Protein AF-A0A7V8BWL1-F1 (afdb_monomer_lite)

Sequence (233 aa):
MEQLGINLGFFLAQVINFLLVFGLLTYFAWGPLMRFLDRRREEIAKGLEDARVAAEARANAEAEAGRILAEAQKEAQKIIADARASAEERARPVIQAAEKDAEQIRNNARAQAEQAVTSALSEVRGQVIALAMAATHKLIGDSMSKEQQEKVINSFFTTAGDKLKGLSGDLVVTTALTLTDAEKKSLEAQLGGKVSDWRVDPSILGGVVVRAGDKVVDGSVRSSLGSLAGSLN

pLDDT: mean 77.04, std 20.97, range [40.84, 98.31]

Structure (mmCIF, N/CA/C/O backbone):
data_AF-A0A7V8BWL1-F1
#
_entry.id   AF-A0A7V8BWL1-F1
#
loop_
_atom_site.group_PDB
_atom_site.id
_atom_site.type_symbol
_atom_site.label_atom_id
_atom_site.label_alt_id
_atom_site.label_comp_id
_atom_site.label_asym_id
_atom_site.label_entity_id
_atom_site.label_seq_id
_atom_site.pdbx_PDB_ins_code
_atom_site.Cartn_x
_atom_site.Cartn_y
_atom_site.Cartn_z
_atom_site.occupancy
_atom_site.B_iso_or_equiv
_atom_site.auth_seq_id
_atom_site.auth_comp_id
_atom_site.auth_asym_id
_atom_site.auth_atom_id
_atom_site.pdbx_PDB_model_num
ATOM 1 N N . MET A 1 1 ? 42.917 4.257 -105.148 1.00 53.78 1 MET A N 1
ATOM 2 C CA . MET A 1 1 ? 42.946 3.987 -103.694 1.00 53.78 1 MET A CA 1
ATOM 3 C C . MET A 1 1 ? 43.720 5.106 -103.004 1.00 53.78 1 MET A C 1
ATOM 5 O O . MET A 1 1 ? 44.789 4.872 -102.472 1.00 53.78 1 MET A O 1
ATOM 9 N N . GLU A 1 2 ? 43.201 6.335 -103.075 1.00 48.53 2 GLU A N 1
ATOM 10 C CA . GLU A 1 2 ? 43.863 7.538 -102.529 1.00 48.53 2 GLU A CA 1
ATOM 11 C C . GLU A 1 2 ? 42.818 8.595 -102.093 1.00 48.53 2 GLU A C 1
ATOM 13 O O . GLU A 1 2 ? 43.033 9.796 -102.179 1.00 48.53 2 GLU A O 1
ATOM 18 N N . GLN A 1 3 ? 41.636 8.138 -101.649 1.00 55.97 3 GLN A N 1
ATOM 19 C CA . GLN A 1 3 ? 40.524 8.982 -101.160 1.00 55.97 3 GLN A CA 1
ATOM 20 C C . GLN A 1 3 ? 39.829 8.412 -99.909 1.00 55.97 3 GLN A C 1
ATOM 22 O O . GLN A 1 3 ? 38.688 8.733 -99.598 1.00 55.97 3 GLN A O 1
ATOM 27 N N . LEU A 1 4 ? 40.540 7.590 -99.143 1.00 58.06 4 LEU A N 1
ATOM 28 C CA . LEU A 1 4 ? 40.264 7.415 -97.723 1.00 58.06 4 LEU A CA 1
ATOM 29 C C . LEU A 1 4 ? 41.505 7.971 -97.043 1.00 58.06 4 LEU A C 1
ATOM 31 O O . LEU A 1 4 ? 42.551 7.333 -97.098 1.00 58.06 4 LEU A O 1
ATOM 35 N N . GLY A 1 5 ? 41.420 9.179 -96.483 1.00 60.59 5 GLY A N 1
ATOM 36 C CA . GLY A 1 5 ? 42.495 9.843 -95.732 1.00 60.59 5 GLY A CA 1
ATOM 37 C C . GLY A 1 5 ? 42.847 9.118 -94.426 1.00 60.59 5 GLY A C 1
ATOM 38 O O . GLY A 1 5 ? 42.969 9.738 -93.376 1.00 60.59 5 GLY A O 1
ATOM 39 N N . ILE A 1 6 ? 42.955 7.792 -94.474 1.00 65.50 6 ILE A N 1
ATOM 40 C CA . ILE A 1 6 ? 43.316 6.918 -93.373 1.00 65.50 6 ILE A CA 1
ATOM 41 C C . ILE A 1 6 ? 44.825 6.770 -93.429 1.00 65.50 6 ILE A C 1
ATOM 43 O O . ILE A 1 6 ? 45.391 5.960 -94.162 1.00 65.50 6 ILE A O 1
ATOM 47 N N . ASN A 1 7 ? 45.483 7.584 -92.622 1.00 77.69 7 ASN A N 1
ATOM 48 C CA . ASN A 1 7 ? 46.892 7.426 -92.355 1.00 77.69 7 ASN A CA 1
ATOM 49 C C . ASN A 1 7 ? 47.044 6.235 -91.386 1.00 77.69 7 ASN A C 1
ATOM 51 O O . ASN A 1 7 ? 46.830 6.388 -90.183 1.00 77.69 7 ASN A O 1
ATOM 55 N N . LEU A 1 8 ? 47.332 5.028 -91.900 1.00 78.88 8 LEU A N 1
ATOM 56 C CA . LEU A 1 8 ? 47.443 3.809 -91.074 1.00 78.88 8 LEU A CA 1
ATOM 57 C C . LEU A 1 8 ? 48.438 3.974 -89.913 1.00 78.88 8 LEU A C 1
ATOM 59 O O . LEU A 1 8 ? 48.215 3.422 -88.837 1.00 78.88 8 LEU A O 1
ATOM 63 N N . GLY A 1 9 ? 49.496 4.769 -90.103 1.00 83.75 9 GLY A N 1
ATOM 64 C CA . GLY A 1 9 ? 50.442 5.107 -89.039 1.00 83.75 9 GLY A CA 1
ATOM 65 C C . GLY A 1 9 ? 49.802 5.928 -87.917 1.00 83.75 9 GLY A C 1
ATOM 66 O O . GLY A 1 9 ? 49.992 5.618 -86.743 1.00 83.75 9 GLY A O 1
ATOM 67 N N . PHE A 1 10 ? 48.978 6.922 -88.262 1.00 84.44 10 PHE A N 1
ATOM 68 C CA . PHE A 1 10 ? 48.212 7.700 -87.283 1.00 84.44 10 PHE A CA 1
ATOM 69 C C . PHE A 1 10 ? 47.177 6.839 -86.546 1.00 84.44 10 PHE A C 1
ATOM 71 O O . PHE A 1 10 ? 47.046 6.941 -85.329 1.00 84.44 10 PHE A O 1
ATOM 78 N N . PHE A 1 11 ? 46.482 5.947 -87.258 1.00 87.75 11 PHE A N 1
ATOM 79 C CA . PHE A 1 11 ? 45.536 5.015 -86.642 1.00 87.75 11 PHE A CA 1
ATOM 80 C C . PHE A 1 11 ? 46.228 4.076 -85.643 1.00 87.75 11 PHE A C 1
ATOM 82 O O . PHE A 1 11 ? 45.753 3.918 -84.521 1.00 87.75 11 PHE A O 1
ATOM 89 N N . LEU A 1 12 ? 47.382 3.503 -86.003 1.00 89.19 12 LEU A N 1
ATOM 90 C CA . LEU A 1 12 ? 48.141 2.631 -85.105 1.00 89.19 12 LEU A CA 1
ATOM 91 C C . LEU A 1 12 ? 48.667 3.393 -83.877 1.00 89.19 12 LEU A C 1
ATOM 93 O O . LEU A 1 12 ? 48.564 2.892 -82.758 1.00 89.19 12 LEU A O 1
ATOM 97 N N . ALA A 1 13 ? 49.156 4.624 -84.061 1.00 89.44 13 ALA A N 1
ATOM 98 C CA . ALA A 1 13 ? 49.547 5.497 -82.955 1.00 89.44 13 ALA A CA 1
ATOM 99 C C . ALA A 1 13 ? 48.361 5.818 -82.026 1.00 89.44 13 ALA A C 1
ATOM 101 O O . ALA A 1 13 ? 48.519 5.802 -80.806 1.00 89.44 13 ALA A O 1
ATOM 102 N N . GLN A 1 14 ? 47.163 6.034 -82.579 1.00 89.75 14 GLN A N 1
ATOM 103 C CA . GLN A 1 14 ? 45.944 6.267 -81.803 1.00 89.75 14 GLN A CA 1
ATOM 104 C C . GLN A 1 14 ? 45.510 5.024 -81.016 1.00 89.75 14 GLN A C 1
ATOM 106 O O . GLN A 1 14 ? 45.101 5.151 -79.864 1.00 89.75 14 GLN A O 1
ATOM 111 N N . VAL A 1 15 ? 45.632 3.825 -81.596 1.00 94.06 15 VAL A N 1
ATOM 112 C CA . VAL A 1 15 ? 45.354 2.560 -80.895 1.00 94.06 15 VAL A CA 1
ATOM 113 C C . VAL A 1 15 ? 46.345 2.342 -79.753 1.00 94.06 15 VAL A C 1
ATOM 115 O O . VAL A 1 15 ? 45.928 2.012 -78.645 1.00 94.06 15 VAL A O 1
ATOM 118 N N . ILE A 1 16 ? 47.641 2.571 -79.985 1.00 94.31 16 ILE A N 1
ATOM 119 C CA . ILE A 1 16 ? 48.667 2.464 -78.937 1.00 94.31 16 ILE A CA 1
ATOM 120 C C . ILE A 1 16 ? 48.400 3.480 -77.820 1.00 94.31 16 ILE A C 1
ATOM 122 O O . ILE A 1 16 ? 48.449 3.113 -76.649 1.00 94.31 16 ILE A O 1
ATOM 126 N N . ASN A 1 17 ? 48.061 4.727 -78.162 1.00 93.06 17 ASN A N 1
ATOM 127 C CA . ASN A 1 17 ? 47.701 5.759 -77.189 1.00 93.06 17 ASN A CA 1
ATOM 128 C C . ASN A 1 17 ? 46.450 5.365 -76.384 1.00 93.06 17 ASN A C 1
ATOM 130 O O . ASN A 1 17 ? 46.462 5.413 -75.156 1.00 93.06 17 ASN A O 1
ATOM 134 N N . PHE A 1 18 ? 45.399 4.884 -77.054 1.00 94.75 18 PHE A N 1
ATOM 135 C CA . PHE A 1 18 ? 44.197 4.384 -76.388 1.00 94.75 18 PHE A CA 1
ATOM 136 C C . PHE A 1 18 ? 44.521 3.244 -75.420 1.00 94.75 18 PHE A C 1
ATOM 138 O O . PHE A 1 18 ? 44.059 3.275 -74.286 1.00 94.75 18 PHE A O 1
ATOM 145 N N . LEU A 1 19 ? 45.342 2.271 -75.826 1.00 95.56 19 LEU A N 1
ATOM 146 C CA . LEU A 1 19 ? 45.750 1.163 -74.960 1.00 95.56 19 LEU A CA 1
ATOM 147 C C . LEU A 1 19 ? 46.607 1.629 -73.779 1.00 95.56 19 LEU A C 1
ATOM 149 O O . LEU A 1 19 ? 46.432 1.119 -72.676 1.00 95.56 19 LEU A O 1
ATOM 153 N N . LEU A 1 20 ? 47.486 2.615 -73.979 1.00 94.19 20 LEU A N 1
ATOM 154 C CA . LEU A 1 20 ? 48.268 3.231 -72.905 1.00 94.19 20 LEU A CA 1
ATOM 155 C C . LEU A 1 20 ? 47.361 3.909 -71.873 1.00 94.19 20 LEU A C 1
ATOM 157 O O . LEU A 1 20 ? 47.476 3.639 -70.678 1.00 94.19 20 LEU A O 1
ATOM 161 N N . VAL A 1 21 ? 46.424 4.746 -72.328 1.00 92.88 21 VAL A N 1
ATOM 162 C CA . VAL A 1 21 ? 45.463 5.436 -71.454 1.00 92.88 21 VAL A CA 1
ATOM 163 C C . VAL A 1 21 ? 44.516 4.441 -70.785 1.00 92.88 21 VAL A C 1
ATOM 165 O O . VAL A 1 21 ? 44.257 4.552 -69.590 1.00 92.88 21 VAL A O 1
ATOM 168 N N . PHE A 1 22 ? 44.033 3.436 -71.515 1.00 93.81 22 PHE A N 1
ATOM 169 C CA . PHE A 1 22 ? 43.181 2.377 -70.981 1.00 93.81 22 PHE A CA 1
ATOM 170 C C . PHE A 1 22 ? 43.909 1.546 -69.918 1.00 93.81 22 PHE A C 1
ATOM 172 O O . PHE A 1 22 ? 43.361 1.306 -68.844 1.00 93.81 22 PHE A O 1
ATOM 179 N N . GLY A 1 23 ? 45.161 1.157 -70.164 1.00 93.06 23 GLY A N 1
ATOM 180 C CA . GLY A 1 23 ? 46.006 0.475 -69.184 1.00 93.06 23 GLY A CA 1
ATOM 181 C C . GLY A 1 23 ? 46.234 1.320 -67.929 1.00 93.06 23 GLY A C 1
ATOM 182 O O . GLY A 1 23 ? 46.092 0.825 -66.814 1.00 93.06 23 GLY A O 1
ATOM 183 N N . LEU A 1 24 ? 46.499 2.620 -68.096 1.00 92.25 24 LEU A N 1
ATOM 184 C CA . LEU A 1 24 ? 46.682 3.541 -66.974 1.00 92.25 24 LEU A CA 1
ATOM 185 C C . LEU A 1 24 ? 45.388 3.736 -66.165 1.00 92.25 24 LEU A C 1
ATOM 187 O O . LEU A 1 24 ? 45.424 3.719 -64.935 1.00 92.25 24 LEU A O 1
ATOM 191 N N . LEU A 1 25 ? 44.240 3.877 -66.835 1.00 90.69 25 LEU A N 1
ATOM 192 C CA . LEU A 1 25 ? 42.932 4.025 -66.190 1.00 90.69 25 LEU A CA 1
ATOM 193 C C . LEU A 1 25 ? 42.498 2.752 -65.472 1.00 90.69 25 LEU A C 1
ATOM 195 O O . LEU A 1 25 ? 42.034 2.826 -64.339 1.00 90.69 25 LEU A O 1
ATOM 199 N N . THR A 1 26 ? 42.648 1.587 -66.097 1.00 88.94 26 THR A N 1
ATOM 200 C CA . THR A 1 26 ? 42.307 0.312 -65.453 1.00 88.94 26 THR A CA 1
ATOM 201 C C . THR A 1 26 ? 43.199 0.060 -64.240 1.00 88.94 26 THR A C 1
ATOM 203 O O . THR A 1 26 ? 42.686 -0.284 -63.179 1.00 88.94 26 THR A O 1
ATOM 206 N N . TYR A 1 27 ? 44.504 0.330 -64.334 1.00 90.12 27 TYR A N 1
ATOM 207 C CA . TYR A 1 27 ? 45.417 0.196 -63.199 1.00 90.12 27 TYR A CA 1
ATOM 208 C C . TYR A 1 27 ? 45.107 1.188 -62.062 1.00 90.12 27 TYR A C 1
ATOM 210 O O . TYR A 1 27 ? 45.088 0.798 -60.894 1.00 90.12 27 TYR A O 1
ATOM 218 N N . PHE A 1 28 ? 44.826 2.460 -62.376 1.00 91.81 28 PHE A N 1
ATOM 219 C CA . PHE A 1 28 ? 44.655 3.503 -61.357 1.00 91.81 28 PHE A CA 1
ATOM 220 C C . PHE A 1 28 ? 43.223 3.630 -60.809 1.00 91.81 28 PHE A C 1
ATOM 222 O O . PHE A 1 28 ? 43.051 3.884 -59.619 1.00 91.81 28 PHE A O 1
ATOM 229 N N . ALA A 1 29 ? 42.185 3.452 -61.633 1.00 90.88 29 ALA A N 1
ATOM 230 C CA . ALA A 1 29 ? 40.789 3.703 -61.255 1.00 90.88 29 ALA A CA 1
ATOM 231 C C . ALA A 1 29 ? 40.046 2.459 -60.737 1.00 90.88 29 ALA A C 1
ATOM 233 O O . ALA A 1 29 ? 39.146 2.596 -59.907 1.00 90.88 29 ALA A O 1
ATOM 234 N N . TRP A 1 30 ? 40.421 1.248 -61.170 1.00 90.50 30 TRP A N 1
ATOM 235 C CA . TRP A 1 30 ? 39.709 0.021 -60.783 1.00 90.50 30 TRP A CA 1
ATOM 236 C C . TRP A 1 30 ? 39.811 -0.265 -59.280 1.00 90.50 30 TRP A C 1
ATOM 238 O O . TRP A 1 30 ? 38.816 -0.593 -58.633 1.00 90.50 30 TRP A O 1
ATOM 248 N N . GLY A 1 31 ? 41.000 -0.075 -58.700 1.00 89.75 31 GLY A N 1
ATOM 249 C CA . GLY A 1 31 ? 41.239 -0.265 -57.267 1.00 89.75 31 GLY A CA 1
ATOM 250 C C . GLY A 1 31 ? 40.373 0.647 -56.383 1.00 89.75 31 GLY A C 1
ATOM 251 O O . GLY A 1 31 ? 39.630 0.132 -55.545 1.00 89.75 31 GLY A O 1
ATOM 252 N N . PRO A 1 32 ? 40.426 1.985 -56.549 1.00 92.19 32 PRO A N 1
ATOM 253 C CA . PRO A 1 32 ? 39.577 2.917 -55.807 1.00 92.19 32 PRO A CA 1
ATOM 254 C C . PRO A 1 32 ? 38.076 2.674 -56.003 1.00 92.19 32 PRO A C 1
ATOM 256 O O . PRO A 1 32 ? 37.327 2.737 -55.028 1.00 92.19 32 PRO A O 1
ATOM 259 N N . LEU A 1 33 ? 37.641 2.357 -57.229 1.00 91.62 33 LEU A N 1
ATOM 260 C CA . LEU A 1 33 ? 36.229 2.121 -57.532 1.00 91.62 33 LEU A CA 1
ATOM 261 C C . LEU A 1 33 ? 35.688 0.883 -56.808 1.00 91.62 33 LEU A C 1
ATOM 263 O O . LEU A 1 33 ? 34.630 0.953 -56.182 1.00 91.62 33 LEU A O 1
ATOM 267 N N . MET A 1 34 ? 36.429 -0.229 -56.840 1.00 92.62 34 MET A N 1
ATOM 268 C CA . MET A 1 34 ? 36.007 -1.453 -56.160 1.00 92.62 34 MET A CA 1
ATOM 269 C C . MET A 1 34 ? 36.002 -1.271 -54.637 1.00 92.62 34 MET A C 1
ATOM 271 O O . MET A 1 34 ? 35.018 -1.599 -53.982 1.00 92.62 34 MET A O 1
ATOM 275 N N . ARG A 1 35 ? 37.033 -0.617 -54.080 1.00 94.00 35 ARG A N 1
ATOM 276 C CA . ARG A 1 35 ? 37.097 -0.291 -52.644 1.00 94.00 35 ARG A CA 1
ATOM 277 C C . ARG A 1 35 ? 35.919 0.564 -52.177 1.00 94.00 35 ARG A C 1
ATOM 279 O O . ARG A 1 35 ? 35.451 0.381 -51.058 1.00 94.00 35 ARG A O 1
ATOM 286 N N . PHE A 1 36 ? 35.444 1.503 -52.995 1.00 94.81 36 PHE A N 1
ATOM 287 C CA . PHE A 1 36 ? 34.272 2.314 -52.657 1.00 94.81 36 PHE A CA 1
ATOM 288 C C . PHE A 1 36 ? 32.987 1.475 -52.614 1.00 94.81 36 PHE A C 1
ATOM 290 O O . PHE A 1 36 ? 32.186 1.625 -51.691 1.00 94.81 36 PHE A O 1
ATOM 297 N N . LEU A 1 37 ? 32.799 0.567 -53.577 1.00 94.31 37 LEU A N 1
ATOM 298 C CA . LEU A 1 37 ? 31.652 -0.344 -53.594 1.00 94.31 37 LEU A CA 1
ATOM 299 C C . LEU A 1 37 ? 31.679 -1.323 -52.416 1.00 94.31 37 LEU A C 1
ATOM 301 O O . LEU A 1 37 ? 30.640 -1.524 -51.786 1.00 94.31 37 LEU A O 1
ATOM 305 N N . ASP A 1 38 ? 32.847 -1.877 -52.091 1.00 96.38 38 ASP A N 1
ATOM 306 C CA . ASP A 1 38 ? 33.016 -2.790 -50.959 1.00 96.38 38 ASP A CA 1
ATOM 307 C C . ASP A 1 38 ? 32.743 -2.081 -49.628 1.00 96.38 38 ASP A C 1
ATOM 309 O O . ASP A 1 38 ? 31.967 -2.591 -48.824 1.00 96.38 38 ASP A O 1
ATOM 313 N N . ARG A 1 39 ? 33.255 -0.854 -49.437 1.00 96.62 39 ARG A N 1
ATOM 314 C CA . ARG A 1 39 ? 32.935 -0.033 -48.254 1.00 96.62 39 ARG A CA 1
ATOM 315 C C . ARG A 1 39 ? 31.439 0.209 -48.106 1.00 96.62 39 ARG A C 1
ATOM 317 O O . ARG A 1 39 ? 30.904 0.017 -47.024 1.00 96.62 39 ARG A O 1
ATOM 324 N N . ARG A 1 40 ? 30.742 0.580 -49.187 1.00 96.56 40 ARG A N 1
ATOM 325 C CA . ARG A 1 40 ? 29.283 0.775 -49.128 1.00 96.56 40 ARG A CA 1
ATOM 326 C C . ARG A 1 40 ? 28.547 -0.516 -48.782 1.00 96.56 40 ARG A C 1
ATOM 328 O O . ARG A 1 40 ? 27.579 -0.472 -48.030 1.00 96.56 40 ARG A O 1
ATOM 335 N N . ARG A 1 41 ? 28.975 -1.657 -49.333 1.00 95.94 41 ARG A N 1
ATOM 336 C CA . ARG A 1 41 ? 28.393 -2.964 -48.991 1.00 95.94 41 ARG A CA 1
ATOM 337 C C . ARG A 1 41 ? 28.603 -3.292 -47.518 1.00 95.94 41 ARG A C 1
ATOM 339 O O . ARG A 1 41 ? 27.653 -3.710 -46.867 1.00 95.94 41 ARG A O 1
ATOM 346 N N . GLU A 1 42 ? 29.808 -3.073 -47.003 1.00 97.25 42 GLU A N 1
ATOM 347 C CA . GLU A 1 42 ? 30.155 -3.315 -45.603 1.00 97.25 42 GLU A CA 1
ATOM 348 C C . GLU A 1 42 ? 29.385 -2.390 -44.653 1.00 97.25 42 GLU A C 1
ATOM 350 O O . GLU A 1 42 ? 28.813 -2.865 -43.679 1.00 97.25 42 GLU A O 1
ATOM 355 N N . GLU A 1 43 ? 29.276 -1.096 -44.965 1.00 96.88 43 GLU A N 1
ATOM 356 C CA . GLU A 1 43 ? 28.483 -0.136 -44.186 1.00 96.88 43 GLU A CA 1
ATOM 357 C C . GLU A 1 43 ? 27.002 -0.528 -44.121 1.00 96.88 43 GLU A C 1
ATOM 359 O O . GLU A 1 43 ? 26.398 -0.474 -43.052 1.00 96.88 43 GLU A O 1
ATOM 364 N N . ILE A 1 44 ? 26.416 -0.960 -45.243 1.00 97.00 44 ILE A N 1
ATOM 365 C CA . ILE A 1 44 ? 25.019 -1.415 -45.284 1.00 97.00 44 ILE A CA 1
ATOM 366 C C . ILE A 1 44 ? 24.849 -2.713 -44.493 1.00 97.00 44 ILE A C 1
ATOM 368 O O . ILE A 1 44 ? 23.909 -2.828 -43.710 1.00 97.00 44 ILE A O 1
ATOM 372 N N . ALA A 1 45 ? 25.746 -3.685 -44.684 1.00 97.31 45 ALA A N 1
ATOM 373 C CA . ALA A 1 45 ? 25.695 -4.958 -43.971 1.00 97.31 45 ALA A CA 1
ATOM 374 C C . ALA A 1 45 ? 25.826 -4.748 -42.458 1.00 97.31 45 ALA A C 1
ATOM 376 O O . ALA A 1 45 ? 25.037 -5.294 -41.689 1.00 97.31 45 ALA A O 1
ATOM 377 N N . LYS A 1 46 ? 26.766 -3.895 -42.042 1.00 97.62 46 LYS A N 1
ATOM 378 C CA . LYS A 1 46 ? 26.958 -3.524 -40.643 1.00 97.62 46 LYS A CA 1
ATOM 379 C C . LYS A 1 46 ? 25.750 -2.774 -40.090 1.00 97.62 46 LYS A C 1
ATOM 381 O O . LYS A 1 46 ? 25.270 -3.129 -39.027 1.00 97.62 46 LYS A O 1
ATOM 386 N N . GLY A 1 47 ? 25.210 -1.800 -40.823 1.00 97.56 47 GLY A N 1
ATOM 387 C CA . GLY A 1 47 ? 24.018 -1.064 -40.396 1.00 97.56 47 GLY A CA 1
ATOM 388 C C . GLY A 1 47 ? 22.788 -1.961 -40.228 1.00 97.56 47 GLY A C 1
ATOM 389 O O . GLY A 1 47 ? 22.012 -1.768 -39.294 1.00 97.56 47 GLY A O 1
ATOM 390 N N . LEU A 1 48 ? 22.621 -2.965 -41.096 1.00 97.50 48 LEU A N 1
ATOM 391 C CA . LEU A 1 48 ? 21.539 -3.941 -40.980 1.00 97.50 48 LEU A CA 1
ATOM 392 C C . LEU A 1 48 ? 21.734 -4.869 -39.773 1.00 97.50 48 LEU A C 1
ATOM 394 O O . LEU A 1 48 ? 20.769 -5.136 -39.057 1.00 97.50 48 LEU A O 1
ATOM 398 N N . GLU A 1 49 ? 22.961 -5.333 -39.530 1.00 97.62 49 GLU A N 1
ATOM 399 C CA . GLU A 1 49 ? 23.266 -6.176 -38.371 1.00 97.62 49 GLU A CA 1
ATOM 400 C C . GLU A 1 49 ? 23.133 -5.400 -37.056 1.00 97.62 49 GLU A C 1
ATOM 402 O O . GLU A 1 49 ? 22.480 -5.879 -36.133 1.00 97.62 49 GLU A O 1
ATOM 407 N N . ASP A 1 50 ? 23.642 -4.169 -36.988 1.00 98.12 50 ASP A N 1
ATOM 408 C CA . ASP A 1 50 ? 23.494 -3.291 -35.824 1.00 98.12 50 ASP A CA 1
ATOM 409 C C . ASP A 1 50 ? 22.006 -3.023 -35.531 1.00 98.12 50 ASP A C 1
ATOM 411 O O . ASP A 1 50 ? 21.573 -3.086 -34.379 1.00 98.12 50 ASP A O 1
ATOM 415 N N . ALA A 1 51 ? 21.189 -2.793 -36.568 1.00 97.56 51 ALA A N 1
ATOM 416 C CA . ALA A 1 51 ? 19.742 -2.636 -36.418 1.00 97.56 51 ALA A CA 1
ATOM 417 C C . ALA A 1 51 ? 19.061 -3.920 -35.915 1.00 97.56 51 ALA A C 1
ATOM 419 O O . ALA A 1 51 ? 18.168 -3.847 -35.067 1.00 97.56 51 ALA A O 1
ATOM 420 N N . ARG A 1 52 ? 19.488 -5.094 -36.400 1.00 97.81 52 ARG A N 1
ATOM 421 C CA . ARG A 1 52 ? 18.981 -6.397 -35.945 1.00 97.81 52 ARG A CA 1
ATOM 422 C C . ARG A 1 52 ? 19.310 -6.629 -34.472 1.00 97.81 52 ARG A C 1
ATOM 424 O O . ARG A 1 52 ? 18.412 -6.953 -33.698 1.00 97.81 52 ARG A O 1
ATOM 431 N N . VAL A 1 53 ? 20.564 -6.411 -34.078 1.00 98.25 53 VAL A N 1
ATOM 432 C CA . VAL A 1 53 ? 21.027 -6.551 -32.690 1.00 98.25 53 VAL A CA 1
ATOM 433 C C . VAL A 1 53 ? 20.308 -5.561 -31.776 1.00 98.25 53 VAL A C 1
ATOM 435 O O . VAL A 1 53 ? 19.858 -5.943 -30.699 1.00 98.25 53 VAL A O 1
ATOM 438 N N . ALA A 1 54 ? 20.129 -4.309 -32.204 1.00 98.00 54 ALA A N 1
ATOM 439 C CA . ALA A 1 54 ? 19.386 -3.314 -31.436 1.00 98.00 54 ALA A CA 1
ATOM 440 C C . ALA A 1 54 ? 17.908 -3.704 -31.252 1.00 98.00 54 ALA A C 1
ATOM 442 O O . ALA A 1 54 ? 17.360 -3.543 -30.160 1.00 98.00 54 ALA A O 1
ATOM 443 N N . ALA A 1 55 ? 17.264 -4.244 -32.291 1.00 97.81 55 ALA A N 1
ATOM 444 C CA . ALA A 1 55 ? 15.888 -4.726 -32.207 1.00 97.81 55 ALA A CA 1
ATOM 445 C C . ALA A 1 55 ? 15.757 -5.930 -31.260 1.00 97.81 55 ALA A C 1
ATOM 447 O O . ALA A 1 55 ? 14.842 -5.965 -30.438 1.00 97.81 55 ALA A O 1
ATOM 448 N N . GLU A 1 56 ? 16.688 -6.881 -31.332 1.00 98.12 56 GLU A N 1
ATOM 449 C CA . GLU A 1 56 ? 16.735 -8.051 -30.450 1.00 98.12 56 GLU A CA 1
ATOM 450 C C . GLU A 1 56 ? 16.992 -7.648 -28.989 1.00 98.12 56 GLU A C 1
ATOM 452 O O . GLU A 1 56 ? 16.270 -8.070 -28.086 1.00 98.12 56 GLU A O 1
ATOM 457 N N . ALA A 1 57 ? 17.955 -6.753 -28.750 1.00 98.00 57 ALA A N 1
ATOM 458 C CA . ALA A 1 57 ? 18.238 -6.211 -27.424 1.00 98.00 57 ALA A CA 1
ATOM 459 C C . ALA A 1 57 ? 17.025 -5.475 -26.836 1.00 98.00 57 ALA A C 1
ATOM 461 O O . ALA A 1 57 ? 16.708 -5.657 -25.660 1.00 98.00 57 ALA A O 1
ATOM 462 N N . ARG A 1 58 ? 16.310 -4.689 -27.653 1.00 98.06 58 ARG A N 1
ATOM 463 C CA . ARG A 1 58 ? 15.073 -4.018 -27.238 1.00 98.06 58 ARG A CA 1
ATOM 464 C C . ARG A 1 58 ? 13.985 -5.025 -26.869 1.00 98.06 58 ARG A C 1
ATOM 466 O O . ARG A 1 58 ? 13.385 -4.881 -25.811 1.00 98.06 58 ARG A O 1
ATOM 473 N N . ALA A 1 59 ? 13.743 -6.032 -27.706 1.00 98.06 59 ALA A N 1
ATOM 474 C CA . ALA A 1 59 ? 12.729 -7.051 -27.437 1.00 98.06 59 ALA A CA 1
ATOM 475 C C . ALA A 1 59 ? 13.026 -7.811 -26.132 1.00 98.06 59 ALA A C 1
ATOM 477 O O . ALA A 1 59 ? 12.130 -8.013 -25.312 1.00 98.06 59 ALA A O 1
ATOM 478 N N . ASN A 1 60 ? 14.294 -8.159 -25.900 1.00 97.94 60 ASN A N 1
ATOM 479 C CA . ASN A 1 60 ? 14.730 -8.799 -24.660 1.00 97.94 60 ASN A CA 1
ATOM 480 C C . ASN A 1 60 ? 14.555 -7.876 -23.444 1.00 97.94 60 ASN A C 1
ATOM 482 O O . ASN A 1 60 ? 14.065 -8.320 -22.408 1.00 97.94 60 ASN A O 1
ATOM 486 N N . ALA A 1 61 ? 14.900 -6.591 -23.568 1.00 98.06 61 ALA A N 1
ATOM 487 C CA . ALA A 1 61 ? 14.715 -5.613 -22.497 1.00 98.06 61 ALA A CA 1
ATOM 488 C C . ALA A 1 61 ? 13.231 -5.389 -22.159 1.00 98.06 61 ALA A C 1
ATOM 490 O O . ALA A 1 61 ? 12.880 -5.288 -20.986 1.00 98.06 61 ALA A O 1
ATOM 491 N N . GLU A 1 62 ? 12.350 -5.345 -23.162 1.00 97.81 62 GLU A N 1
ATOM 492 C CA . GLU A 1 62 ? 10.900 -5.231 -22.963 1.00 97.81 62 GLU A CA 1
ATOM 493 C C . GLU A 1 62 ? 10.318 -6.483 -22.296 1.00 97.81 62 GLU A C 1
ATOM 495 O O . GLU A 1 62 ? 9.511 -6.368 -21.370 1.00 97.81 62 GLU A O 1
ATOM 500 N N . ALA A 1 63 ? 10.760 -7.673 -22.711 1.00 98.00 63 ALA A N 1
ATOM 501 C CA . ALA A 1 63 ? 10.363 -8.925 -22.076 1.00 98.00 63 ALA A CA 1
ATOM 502 C C . ALA A 1 63 ? 10.803 -8.969 -20.605 1.00 98.00 63 ALA A C 1
ATOM 504 O O . ALA A 1 63 ? 9.993 -9.286 -19.733 1.00 98.00 63 ALA A O 1
ATOM 505 N N . GLU A 1 64 ? 12.051 -8.599 -20.313 1.00 98.12 64 GLU A N 1
ATOM 506 C CA . GLU A 1 64 ? 12.575 -8.577 -18.947 1.00 98.12 64 GLU A CA 1
ATOM 507 C C . GLU A 1 64 ? 11.869 -7.527 -18.082 1.00 98.12 64 GLU A C 1
ATOM 509 O O . GLU A 1 64 ? 11.452 -7.825 -16.964 1.00 98.12 64 GLU A O 1
ATOM 514 N N . ALA A 1 65 ? 11.623 -6.328 -18.617 1.00 97.88 65 ALA A N 1
ATOM 515 C CA . ALA A 1 65 ? 10.832 -5.307 -17.936 1.00 97.88 65 ALA A CA 1
ATOM 516 C C . ALA A 1 65 ? 9.417 -5.812 -17.602 1.00 97.88 65 ALA A C 1
ATOM 518 O O . ALA A 1 65 ? 8.927 -5.590 -16.493 1.00 97.88 65 ALA A O 1
ATOM 519 N N . GLY A 1 66 ? 8.780 -6.542 -18.523 1.00 97.88 66 GLY A N 1
ATOM 520 C CA . GLY A 1 66 ? 7.490 -7.190 -18.285 1.00 97.88 66 GLY A CA 1
ATOM 521 C C . GLY A 1 66 ? 7.542 -8.224 -17.157 1.00 97.88 66 GLY A C 1
ATOM 522 O O . GLY A 1 66 ? 6.653 -8.245 -16.303 1.00 97.88 66 GLY A O 1
ATOM 523 N N . ARG A 1 67 ? 8.598 -9.047 -17.103 1.00 98.19 67 ARG A N 1
ATOM 524 C CA . ARG A 1 67 ? 8.803 -10.025 -16.019 1.00 98.19 67 ARG A CA 1
ATOM 525 C C . ARG A 1 67 ? 9.017 -9.349 -14.671 1.00 98.19 67 ARG A C 1
ATOM 527 O O . ARG A 1 67 ? 8.381 -9.747 -13.699 1.00 98.19 67 ARG A O 1
ATOM 534 N N . ILE A 1 68 ? 9.852 -8.312 -14.622 1.00 98.19 68 ILE A N 1
ATOM 535 C CA . ILE A 1 68 ? 10.103 -7.530 -13.405 1.00 98.19 68 ILE A CA 1
ATOM 536 C C . ILE A 1 68 ? 8.802 -6.896 -12.907 1.00 98.19 68 ILE A C 1
ATOM 538 O O . ILE A 1 68 ? 8.504 -6.973 -11.718 1.00 98.19 68 ILE A O 1
ATOM 542 N N . LEU A 1 69 ? 7.998 -6.314 -13.803 1.00 98.31 69 LEU A N 1
ATOM 543 C CA . LEU A 1 69 ? 6.714 -5.717 -13.437 1.00 98.31 69 LEU A CA 1
ATOM 544 C C . LEU A 1 69 ? 5.747 -6.764 -12.866 1.00 98.31 69 LEU A C 1
ATOM 546 O O . LEU A 1 69 ? 5.104 -6.513 -11.848 1.00 98.31 69 LEU A O 1
ATOM 550 N N . ALA A 1 70 ? 5.652 -7.935 -13.499 1.00 98.19 70 ALA A N 1
ATOM 551 C CA . ALA A 1 70 ? 4.790 -9.018 -13.038 1.00 98.19 70 ALA A CA 1
ATOM 552 C C . ALA A 1 70 ? 5.223 -9.554 -11.663 1.00 98.19 70 ALA A C 1
ATOM 554 O O . ALA A 1 70 ? 4.381 -9.737 -10.782 1.00 98.19 70 ALA A O 1
ATOM 555 N N . GLU A 1 71 ? 6.527 -9.751 -11.445 1.00 98.12 71 GLU A N 1
ATOM 556 C CA . GLU A 1 71 ? 7.045 -10.199 -10.148 1.00 98.12 71 GLU A CA 1
ATOM 557 C C . GLU A 1 71 ? 6.847 -9.124 -9.071 1.00 98.12 71 GLU A C 1
ATOM 559 O O . GLU A 1 71 ? 6.404 -9.435 -7.969 1.00 98.12 71 GLU A O 1
ATOM 564 N N . ALA A 1 72 ? 7.064 -7.846 -9.398 1.00 98.12 72 ALA A N 1
ATOM 565 C CA . ALA A 1 72 ? 6.807 -6.737 -8.482 1.00 98.12 72 ALA A CA 1
ATOM 566 C C . ALA A 1 72 ? 5.325 -6.649 -8.080 1.00 98.12 72 ALA A C 1
ATOM 568 O O . ALA A 1 72 ? 5.016 -6.430 -6.910 1.00 98.12 72 ALA A O 1
ATOM 569 N N . GLN A 1 73 ? 4.396 -6.855 -9.021 1.00 97.75 73 GLN A N 1
ATOM 570 C CA . GLN A 1 73 ? 2.961 -6.906 -8.721 1.00 97.75 73 GLN A CA 1
ATOM 571 C C . GLN A 1 73 ? 2.611 -8.087 -7.814 1.00 97.75 73 GLN A C 1
ATOM 573 O O . GLN A 1 73 ? 1.838 -7.928 -6.868 1.00 97.75 73 GLN A O 1
ATOM 578 N N . LYS A 1 74 ? 3.186 -9.262 -8.078 1.00 98.31 74 LYS A N 1
ATOM 579 C CA . LYS A 1 74 ? 2.983 -10.460 -7.262 1.00 98.31 74 LYS A CA 1
ATOM 580 C C . LYS A 1 74 ? 3.519 -10.274 -5.842 1.00 98.31 74 LYS A C 1
ATOM 582 O O . LYS A 1 74 ? 2.811 -10.582 -4.885 1.00 98.31 74 LYS A O 1
ATOM 587 N N . GLU A 1 75 ? 4.721 -9.723 -5.691 1.00 98.12 75 GLU A N 1
ATOM 588 C CA . GLU A 1 75 ? 5.302 -9.447 -4.376 1.00 98.12 75 GLU A CA 1
ATOM 589 C C . GLU A 1 75 ? 4.498 -8.372 -3.634 1.00 98.12 75 GLU A C 1
ATOM 591 O O . GLU A 1 75 ? 4.206 -8.528 -2.454 1.00 98.12 75 GLU A O 1
ATOM 596 N N . ALA A 1 76 ? 4.025 -7.329 -4.324 1.00 98.12 76 ALA A N 1
ATOM 597 C CA . ALA A 1 76 ? 3.140 -6.333 -3.724 1.00 98.12 76 ALA A CA 1
ATOM 598 C C . ALA A 1 76 ? 1.826 -6.951 -3.212 1.00 98.12 76 ALA A C 1
ATOM 600 O O . ALA A 1 76 ? 1.392 -6.652 -2.098 1.00 98.12 76 ALA A O 1
ATOM 601 N N . GLN A 1 77 ? 1.199 -7.842 -3.988 1.00 98.00 77 GLN A N 1
ATOM 602 C CA . GLN A 1 77 ? -0.001 -8.564 -3.551 1.00 98.00 77 GLN A CA 1
ATOM 603 C C . GLN A 1 77 ? 0.279 -9.448 -2.334 1.00 98.00 77 GLN A C 1
ATOM 605 O O . GLN A 1 77 ? -0.529 -9.476 -1.404 1.00 98.00 77 GLN A O 1
ATOM 610 N N . LYS A 1 78 ? 1.430 -10.124 -2.315 1.00 98.31 78 LYS A N 1
ATOM 611 C CA . LYS A 1 78 ? 1.872 -10.936 -1.182 1.00 98.31 78 LYS A CA 1
ATOM 612 C C . LYS A 1 78 ? 2.088 -10.087 0.072 1.00 98.31 78 LYS A C 1
ATOM 614 O O . LYS A 1 78 ? 1.532 -10.416 1.110 1.00 98.31 78 LYS A O 1
ATOM 619 N N . ILE A 1 79 ? 2.775 -8.949 -0.038 1.00 98.31 79 ILE A N 1
ATOM 620 C CA . ILE A 1 79 ? 2.966 -8.003 1.074 1.00 98.31 79 ILE A CA 1
ATOM 621 C C . ILE A 1 79 ? 1.615 -7.542 1.636 1.00 98.31 79 ILE A C 1
ATOM 623 O O . ILE A 1 79 ? 1.436 -7.495 2.850 1.00 98.31 79 ILE A O 1
ATOM 627 N N . ILE A 1 80 ? 0.643 -7.223 0.774 1.00 98.19 80 ILE A N 1
ATOM 628 C CA . ILE A 1 80 ? -0.699 -6.817 1.217 1.00 98.19 80 ILE A CA 1
ATOM 629 C C . ILE A 1 80 ? -1.419 -7.972 1.927 1.00 98.19 80 ILE A C 1
ATOM 631 O O . ILE A 1 80 ? -2.072 -7.743 2.947 1.00 98.19 80 ILE A O 1
ATOM 635 N N . ALA A 1 81 ? -1.318 -9.195 1.405 1.00 98.06 81 ALA A N 1
ATOM 636 C CA . ALA A 1 81 ? -1.917 -10.375 2.022 1.00 98.06 81 ALA A CA 1
ATOM 637 C C . ALA A 1 81 ? -1.300 -10.664 3.401 1.00 98.06 81 ALA A C 1
ATOM 639 O O . ALA A 1 81 ? -2.037 -10.798 4.378 1.00 98.06 81 ALA A O 1
ATOM 640 N N . ASP A 1 82 ? 0.029 -10.655 3.499 1.00 98.00 82 ASP A N 1
ATOM 641 C CA . ASP A 1 82 ? 0.772 -10.878 4.741 1.00 98.00 82 ASP A CA 1
ATOM 642 C C . ASP A 1 82 ? 0.479 -9.778 5.773 1.00 98.00 82 ASP A C 1
ATOM 644 O O . ASP A 1 82 ? 0.282 -10.061 6.958 1.00 98.00 82 ASP A O 1
ATOM 648 N N . ALA A 1 83 ? 0.375 -8.519 5.332 1.00 98.12 83 ALA A N 1
ATOM 649 C CA . ALA A 1 83 ? 0.006 -7.399 6.193 1.00 98.12 83 ALA A CA 1
ATOM 650 C C . ALA A 1 83 ? -1.420 -7.541 6.744 1.00 98.12 83 ALA A C 1
ATOM 652 O O . ALA A 1 83 ? -1.644 -7.281 7.926 1.00 98.12 83 ALA A O 1
ATOM 653 N N . ARG A 1 84 ? -2.383 -7.978 5.918 1.00 97.81 84 ARG A N 1
ATOM 654 C CA . ARG A 1 84 ? -3.761 -8.248 6.366 1.00 97.81 84 ARG A CA 1
ATOM 655 C C . ARG A 1 84 ? -3.814 -9.404 7.357 1.00 97.81 84 ARG A C 1
ATOM 657 O O . ARG A 1 84 ? -4.420 -9.244 8.411 1.00 97.81 84 ARG A O 1
ATOM 664 N N . ALA A 1 85 ? -3.144 -10.515 7.055 1.00 97.75 85 ALA A N 1
ATOM 665 C CA . ALA A 1 85 ? -3.073 -11.668 7.949 1.00 97.75 85 ALA A CA 1
ATOM 666 C C . ALA A 1 85 ? -2.450 -11.288 9.303 1.00 97.75 85 ALA A C 1
ATOM 668 O O . ALA A 1 85 ? -3.029 -11.565 10.350 1.00 97.75 85 ALA A O 1
ATOM 669 N N . SER A 1 86 ? -1.332 -10.555 9.287 1.00 97.44 86 SER A N 1
ATOM 670 C CA . SER A 1 86 ? -0.674 -10.057 10.503 1.00 97.44 86 SER A CA 1
ATOM 671 C C . SER A 1 86 ? -1.555 -9.084 11.291 1.00 97.44 86 SER A C 1
ATOM 673 O O . SER A 1 86 ? -1.538 -9.075 12.522 1.00 97.44 86 SER A O 1
ATOM 675 N N . ALA A 1 87 ? -2.314 -8.228 10.600 1.00 97.75 87 ALA A N 1
ATOM 676 C CA . ALA A 1 87 ? -3.240 -7.303 11.244 1.00 97.75 87 ALA A CA 1
ATOM 677 C C . ALA A 1 87 ? -4.387 -8.051 11.932 1.00 97.75 87 ALA A C 1
ATOM 679 O O . ALA A 1 87 ? -4.716 -7.731 13.071 1.00 97.75 87 ALA A O 1
ATOM 680 N N . GLU A 1 88 ? -4.958 -9.063 11.281 1.00 96.75 88 GLU A N 1
ATOM 681 C CA . GLU A 1 88 ? -6.022 -9.894 11.847 1.00 96.75 88 GLU A CA 1
ATOM 682 C C . GLU A 1 88 ? -5.521 -10.729 13.034 1.00 96.75 88 GLU A C 1
ATOM 684 O O . GLU A 1 88 ? -6.158 -10.752 14.090 1.00 96.75 88 GLU A O 1
ATOM 689 N N . GLU A 1 89 ? -4.330 -11.323 12.910 1.00 97.31 89 GLU A N 1
ATOM 690 C CA . GLU A 1 89 ? -3.669 -12.058 13.990 1.00 97.31 89 GLU A CA 1
ATOM 691 C C . GLU A 1 89 ? -3.435 -11.178 15.222 1.00 97.31 89 GLU A C 1
ATOM 693 O O . GLU A 1 89 ? -3.624 -11.641 16.343 1.00 97.31 89 GLU A O 1
ATOM 698 N N . ARG A 1 90 ? -3.078 -9.899 15.040 1.00 96.62 90 ARG A N 1
ATOM 699 C CA . ARG A 1 90 ? -2.899 -8.943 16.147 1.00 96.62 90 ARG A CA 1
ATOM 700 C C . ARG A 1 90 ? -4.212 -8.371 16.669 1.00 96.62 90 ARG A C 1
ATOM 702 O O . ARG A 1 90 ? -4.321 -8.110 17.864 1.00 96.62 90 ARG A O 1
ATOM 709 N N . ALA A 1 91 ? -5.208 -8.170 15.811 1.00 97.50 91 ALA A N 1
ATOM 710 C CA . ALA A 1 91 ? -6.506 -7.635 16.212 1.00 97.50 91 ALA A CA 1
ATOM 711 C C . ALA A 1 91 ? -7.272 -8.628 17.093 1.00 97.50 91 ALA A C 1
ATOM 713 O O . ALA A 1 91 ? -7.883 -8.236 18.085 1.00 97.50 91 ALA A O 1
ATOM 714 N N . ARG A 1 92 ? -7.200 -9.923 16.773 1.00 96.88 92 ARG A N 1
ATOM 715 C CA . ARG A 1 92 ? -7.921 -10.977 17.492 1.00 96.88 92 ARG A CA 1
ATOM 716 C C . ARG A 1 92 ? -7.626 -11.033 19.005 1.00 96.88 92 ARG A C 1
ATOM 718 O O . ARG A 1 92 ? -8.592 -11.005 19.767 1.00 96.88 92 ARG A O 1
ATOM 725 N N . PRO A 1 93 ? -6.367 -11.073 19.487 1.00 96.81 93 PRO A N 1
ATOM 726 C CA . PRO A 1 93 ? -6.071 -11.064 20.917 1.00 96.81 93 PRO A CA 1
ATOM 727 C C . PRO A 1 93 ? -6.424 -9.730 21.580 1.00 96.81 93 PRO A C 1
ATOM 729 O O . PRO A 1 93 ? -6.821 -9.736 22.739 1.00 96.81 93 PRO A O 1
ATOM 732 N N . VAL A 1 94 ? -6.333 -8.600 20.866 1.00 97.75 94 VAL A N 1
ATOM 733 C CA . VAL A 1 94 ? -6.750 -7.291 21.399 1.00 97.75 94 VAL A CA 1
ATOM 734 C C . VAL A 1 94 ? -8.255 -7.269 21.655 1.00 97.75 94 VAL A C 1
ATOM 736 O O . VAL A 1 94 ? -8.679 -6.840 22.724 1.00 97.75 94 VAL A O 1
ATOM 739 N N . ILE A 1 95 ? -9.059 -7.775 20.716 1.00 97.44 95 ILE A N 1
ATOM 740 C CA . ILE A 1 95 ? -10.515 -7.882 20.883 1.00 97.44 95 ILE A CA 1
ATOM 741 C C . ILE A 1 95 ? -10.847 -8.838 22.033 1.00 97.44 95 ILE A C 1
ATOM 743 O O . ILE A 1 95 ? -11.622 -8.475 22.909 1.00 97.44 95 ILE A O 1
ATOM 747 N N . GLN A 1 96 ? -10.212 -10.013 22.091 1.00 97.50 96 GLN A N 1
ATOM 748 C CA . GLN A 1 96 ? -10.435 -10.970 23.184 1.00 97.50 96 GLN A CA 1
ATOM 749 C C . GLN A 1 96 ? -10.050 -10.399 24.557 1.00 97.50 96 GLN A C 1
ATOM 751 O O . GLN A 1 96 ? -10.760 -10.615 25.537 1.00 97.50 96 GLN A O 1
ATOM 756 N N . ALA A 1 97 ? -8.939 -9.662 24.642 1.00 97.62 97 ALA A N 1
ATOM 757 C CA . ALA A 1 97 ? -8.541 -8.976 25.866 1.00 97.62 97 ALA A CA 1
ATOM 758 C C . ALA A 1 97 ? -9.563 -7.899 26.252 1.00 97.62 97 ALA A C 1
ATOM 760 O O . ALA A 1 97 ? -9.994 -7.862 27.399 1.00 97.62 97 ALA A O 1
ATOM 761 N N . ALA A 1 98 ? -10.021 -7.090 25.293 1.00 97.81 98 ALA A N 1
ATOM 762 C CA . ALA A 1 98 ? -11.031 -6.065 25.534 1.00 97.81 98 ALA A CA 1
ATOM 763 C C . ALA A 1 98 ? -12.379 -6.654 25.990 1.00 97.81 98 ALA A C 1
ATOM 765 O O . ALA A 1 98 ? -13.016 -6.101 26.885 1.00 97.81 98 ALA A O 1
ATOM 766 N N . GLU A 1 99 ? -12.811 -7.781 25.417 1.00 97.81 99 GLU A N 1
ATOM 767 C CA . GLU A 1 99 ? -14.017 -8.501 25.849 1.00 97.81 99 GLU A CA 1
ATOM 768 C C . GLU A 1 99 ? -13.874 -9.021 27.282 1.00 97.81 99 GLU A C 1
ATOM 770 O O . GLU A 1 99 ? -14.773 -8.826 28.103 1.00 97.81 99 GLU A O 1
ATOM 775 N N . LYS A 1 100 ? -12.723 -9.621 27.605 1.00 98.12 100 LYS A N 1
ATOM 776 C CA . LYS A 1 100 ? -12.423 -10.108 28.955 1.00 98.12 100 LYS A CA 1
ATOM 777 C C . LYS A 1 100 ? -12.383 -8.969 29.977 1.00 98.12 100 LYS A C 1
ATOM 779 O O . LYS A 1 100 ? -12.960 -9.095 31.057 1.00 98.12 100 LYS A O 1
ATOM 784 N N . ASP A 1 101 ? -11.747 -7.855 29.635 1.00 97.94 101 ASP A N 1
ATOM 785 C CA . ASP A 1 101 ? -11.679 -6.670 30.490 1.00 97.94 101 ASP A CA 1
ATOM 786 C C . ASP A 1 101 ? -13.075 -6.072 30.701 1.00 97.94 101 ASP A C 1
ATOM 788 O O . ASP A 1 101 ? -13.450 -5.738 31.827 1.00 97.94 101 ASP A O 1
ATOM 792 N N . ALA A 1 102 ? -13.893 -5.998 29.646 1.00 98.12 102 ALA A N 1
ATOM 793 C CA . ALA A 1 102 ? -15.277 -5.547 29.742 1.00 98.12 102 ALA A CA 1
ATOM 794 C C . ALA A 1 102 ? -16.114 -6.463 30.648 1.00 98.12 102 ALA A C 1
ATOM 796 O O . ALA A 1 102 ? -16.884 -5.973 31.479 1.00 98.12 102 ALA A O 1
ATOM 797 N N . GLU A 1 103 ? -15.958 -7.783 30.536 1.00 97.94 103 GLU A N 1
ATOM 798 C CA . GLU A 1 103 ? -16.629 -8.742 31.414 1.00 97.94 103 GLU A CA 1
ATOM 799 C C . GLU A 1 103 ? -16.193 -8.568 32.876 1.00 97.94 103 GLU A C 1
ATOM 801 O O . GLU A 1 103 ? -17.040 -8.493 33.772 1.00 97.94 103 GLU A O 1
ATOM 806 N N . GLN A 1 104 ? -14.892 -8.404 33.122 1.00 98.19 104 GLN A N 1
ATOM 807 C CA . GLN A 1 104 ? -14.353 -8.157 34.457 1.00 98.19 104 GLN A CA 1
ATOM 808 C C . GLN A 1 104 ? -14.887 -6.848 35.056 1.00 98.19 104 GLN A C 1
ATOM 810 O O . GLN A 1 104 ? -15.310 -6.831 36.213 1.00 98.19 104 GLN A O 1
ATOM 815 N N . ILE A 1 105 ? -14.946 -5.767 34.272 1.00 98.00 105 ILE A N 1
ATOM 816 C CA . ILE A 1 105 ? -15.536 -4.491 34.698 1.00 98.00 105 ILE A CA 1
ATOM 817 C C . ILE A 1 105 ? -17.013 -4.673 35.058 1.00 98.00 105 ILE A C 1
ATOM 819 O O . ILE A 1 105 ? -17.447 -4.188 36.103 1.00 98.00 105 ILE A O 1
ATOM 823 N N . ARG A 1 106 ? -17.794 -5.398 34.245 1.00 98.00 106 ARG A N 1
ATOM 824 C CA . ARG A 1 106 ? -19.219 -5.647 34.529 1.00 98.00 106 ARG A CA 1
ATOM 825 C C . ARG A 1 106 ? -19.419 -6.478 35.790 1.00 98.00 106 ARG A C 1
ATOM 827 O O . ARG A 1 106 ? -20.315 -6.169 36.573 1.00 98.00 106 ARG A O 1
ATOM 834 N N . ASN A 1 107 ? -18.597 -7.501 36.001 1.00 97.88 107 ASN A N 1
ATOM 835 C CA . ASN A 1 107 ? -18.665 -8.335 37.199 1.00 97.88 107 ASN A CA 1
ATOM 836 C C . ASN A 1 107 ? -18.295 -7.534 38.453 1.00 97.88 107 ASN A C 1
ATOM 838 O O . ASN A 1 107 ? -19.023 -7.581 39.443 1.00 97.88 107 ASN A O 1
ATOM 842 N N . ASN A 1 108 ? -17.246 -6.713 38.381 1.00 97.88 108 ASN A N 1
ATOM 843 C CA . ASN A 1 108 ? -16.866 -5.813 39.469 1.00 97.88 108 ASN A CA 1
ATOM 844 C C . ASN A 1 108 ? -17.961 -4.781 39.767 1.00 97.88 108 ASN A C 1
ATOM 846 O O . ASN A 1 108 ? -18.288 -4.555 40.929 1.00 97.88 108 ASN A O 1
ATOM 850 N N . ALA A 1 109 ? -18.564 -4.185 38.736 1.00 97.75 109 ALA A N 1
ATOM 851 C CA . ALA A 1 109 ? -19.656 -3.230 38.900 1.00 97.75 109 ALA A CA 1
ATOM 852 C C . ALA A 1 109 ? -20.893 -3.872 39.548 1.00 97.75 109 ALA A C 1
ATOM 854 O O . ALA A 1 109 ? -21.524 -3.256 40.402 1.00 97.75 109 ALA A O 1
ATOM 855 N N . ARG A 1 110 ? -21.224 -5.122 39.190 1.00 97.62 110 ARG A N 1
ATOM 856 C CA . ARG A 1 110 ? -22.305 -5.886 39.834 1.00 97.62 110 ARG A CA 1
ATOM 857 C C . ARG A 1 110 ? -22.007 -6.163 41.304 1.00 97.62 110 ARG A C 1
ATOM 859 O O . ARG A 1 110 ? -22.853 -5.871 42.140 1.00 97.62 110 ARG A O 1
ATOM 866 N N . ALA A 1 111 ? -20.802 -6.634 41.619 1.00 97.50 111 ALA A N 1
ATOM 867 C CA . ALA A 1 111 ? -20.392 -6.880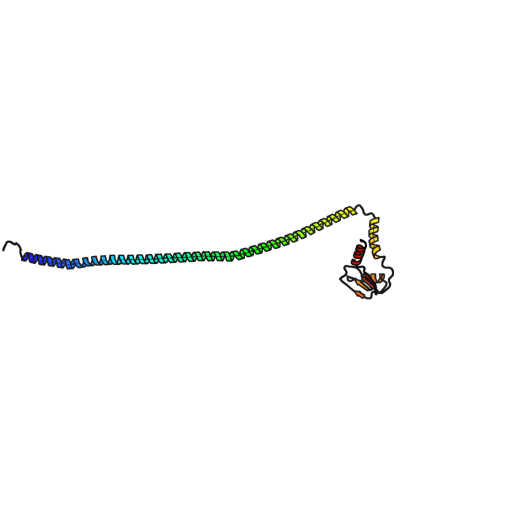 43.000 1.00 97.50 111 ALA A CA 1
ATOM 868 C C . ALA A 1 111 ? -20.435 -5.595 43.849 1.00 97.50 111 ALA A C 1
ATOM 870 O O . ALA A 1 111 ? -20.949 -5.598 44.966 1.00 97.50 111 ALA A O 1
ATOM 871 N N . GLN A 1 112 ? -19.964 -4.470 43.300 1.00 97.56 112 GLN A N 1
ATOM 872 C CA . GLN A 1 112 ? -20.055 -3.165 43.963 1.00 97.56 112 GLN A CA 1
ATOM 873 C C . GLN A 1 112 ? -21.506 -2.712 44.153 1.00 97.56 112 GLN A C 1
ATOM 875 O O . GLN A 1 112 ? -21.842 -2.181 45.210 1.00 97.56 112 GLN A O 1
ATOM 880 N N . ALA A 1 113 ? -22.378 -2.936 43.165 1.00 97.25 113 ALA A N 1
ATOM 881 C CA . ALA A 1 113 ? -23.795 -2.604 43.272 1.00 97.25 113 ALA A CA 1
ATOM 882 C C . ALA A 1 113 ? -24.495 -3.438 44.357 1.00 97.25 113 ALA A C 1
ATOM 884 O O . ALA A 1 113 ? -25.238 -2.885 45.164 1.00 97.25 113 ALA A O 1
ATOM 885 N N . GLU A 1 114 ? -24.224 -4.742 44.428 1.00 97.12 114 GLU A N 1
ATOM 886 C CA . GLU A 1 114 ? -24.746 -5.617 45.484 1.00 97.12 114 GLU A CA 1
ATOM 887 C C . GLU A 1 114 ? -24.278 -5.157 46.867 1.00 97.12 114 GLU A C 1
ATOM 889 O O . GLU A 1 114 ? -25.095 -4.981 47.774 1.00 97.12 114 GLU A O 1
ATOM 894 N N . GLN A 1 115 ? -22.984 -4.859 47.013 1.00 97.38 115 GLN A N 1
ATOM 895 C CA . GLN A 1 115 ? -22.430 -4.342 48.261 1.00 97.38 115 GLN A CA 1
ATOM 896 C C . GLN A 1 115 ? -23.063 -2.995 48.654 1.00 97.38 115 GLN A C 1
ATOM 898 O O . GLN A 1 115 ? -23.384 -2.781 49.828 1.00 97.38 115 GLN A O 1
ATOM 903 N N . ALA A 1 116 ? -23.287 -2.097 47.691 1.00 96.44 116 ALA A N 1
ATOM 904 C CA . ALA A 1 116 ? -23.950 -0.816 47.919 1.00 96.44 116 ALA A CA 1
ATOM 905 C C . ALA A 1 116 ? -25.401 -1.001 48.388 1.00 96.44 116 ALA A C 1
ATOM 907 O O . ALA A 1 116 ? -25.819 -0.347 49.342 1.00 96.44 116 ALA A O 1
ATOM 908 N N . VAL A 1 117 ? -26.149 -1.935 47.787 1.00 97.12 117 VAL A N 1
ATOM 909 C CA . VAL A 1 117 ? -27.518 -2.275 48.209 1.00 97.12 117 VAL A CA 1
ATOM 910 C C . VAL A 1 117 ? -27.531 -2.833 49.631 1.00 97.12 117 VAL A C 1
ATOM 912 O O . VAL A 1 117 ? -28.334 -2.388 50.451 1.00 97.12 117 VAL A O 1
ATOM 915 N N . THR A 1 118 ? -26.636 -3.766 49.964 1.00 96.12 118 THR A N 1
ATOM 916 C CA . THR A 1 118 ? -26.538 -4.304 51.330 1.00 96.12 118 THR A CA 1
ATOM 917 C C . THR A 1 118 ? -26.215 -3.208 52.346 1.00 96.12 118 THR A C 1
ATOM 919 O O . THR A 1 118 ? -26.821 -3.162 53.418 1.00 96.12 118 THR A O 1
ATOM 922 N N . SER A 1 119 ? -25.304 -2.298 51.996 1.00 96.06 119 SER A N 1
ATOM 923 C CA . SER A 1 119 ? -24.907 -1.178 52.856 1.00 96.06 119 SER A CA 1
ATOM 924 C C . SER A 1 119 ? -26.074 -0.210 53.078 1.00 96.06 119 SER A C 1
ATOM 926 O O . SER A 1 119 ? -26.391 0.114 54.222 1.00 96.06 119 SER A O 1
ATOM 928 N N . ALA A 1 120 ? -26.788 0.155 52.009 1.00 95.25 120 ALA A N 1
ATOM 929 C CA . ALA A 1 120 ? -27.973 1.007 52.076 1.00 95.25 120 ALA A CA 1
ATOM 930 C C . ALA A 1 120 ? -29.101 0.374 52.913 1.00 95.25 120 ALA A C 1
ATOM 932 O O . ALA A 1 120 ? -29.713 1.044 53.741 1.00 95.25 120 ALA A O 1
ATOM 933 N N . LEU A 1 121 ? -29.354 -0.932 52.764 1.00 95.19 121 LEU A N 1
ATOM 934 C CA . LEU A 1 121 ? -30.346 -1.644 53.580 1.00 95.19 121 LEU A CA 1
ATOM 935 C C . LEU A 1 121 ? -29.970 -1.665 55.068 1.00 95.19 121 LEU A C 1
ATOM 937 O O . LEU A 1 121 ? -30.848 -1.541 55.924 1.00 95.19 121 LEU A O 1
ATOM 941 N N . SER A 1 122 ? -28.681 -1.815 55.387 1.00 94.12 122 SER A N 1
ATOM 942 C CA . SER A 1 122 ? -28.193 -1.752 56.768 1.00 94.12 122 SER A CA 1
ATOM 943 C C . SER A 1 122 ? -28.389 -0.361 57.373 1.00 94.12 122 SER A C 1
ATOM 945 O O . SER A 1 122 ? -28.825 -0.244 58.520 1.00 94.12 122 SER A O 1
ATOM 947 N N . GLU A 1 123 ? -28.117 0.692 56.603 1.00 94.50 123 GLU A N 1
ATOM 948 C CA . GLU A 1 123 ? -28.320 2.078 57.028 1.00 94.50 123 GLU A CA 1
ATOM 949 C C . GLU A 1 123 ? -29.804 2.382 57.283 1.00 94.50 123 GLU A C 1
ATOM 951 O O . GLU A 1 123 ? -30.161 2.873 58.357 1.00 94.50 123 GLU A O 1
ATOM 956 N N . VAL A 1 124 ? -30.689 1.986 56.360 1.00 95.12 124 VAL A N 1
ATOM 957 C CA . VAL A 1 124 ? -32.147 2.112 56.528 1.00 95.12 124 VAL A CA 1
ATOM 958 C C . VAL A 1 124 ? -32.623 1.355 57.768 1.00 95.12 124 VAL A C 1
ATOM 960 O O . VAL A 1 124 ? -33.409 1.888 58.550 1.00 95.12 124 VAL A O 1
ATOM 963 N N . ARG A 1 125 ? -32.127 0.133 58.007 1.00 92.38 125 ARG A N 1
ATOM 964 C CA . ARG A 1 125 ? -32.472 -0.633 59.216 1.00 92.38 125 ARG A CA 1
ATOM 965 C C . ARG A 1 125 ? -32.078 0.119 60.491 1.00 92.38 125 ARG A C 1
ATOM 967 O O . ARG A 1 125 ? -32.873 0.156 61.428 1.00 92.38 125 ARG A O 1
ATOM 974 N N . GLY A 1 126 ? -30.898 0.741 60.520 1.00 92.25 126 GLY A N 1
ATOM 975 C CA . GLY A 1 126 ? -30.461 1.584 61.636 1.00 92.25 126 GLY A CA 1
ATOM 976 C C . GLY A 1 126 ? -31.402 2.768 61.883 1.00 92.25 126 GLY A C 1
ATOM 977 O O . GLY A 1 126 ? -31.807 3.006 63.022 1.00 92.25 126 GLY A O 1
ATOM 978 N N . GLN A 1 127 ? -31.826 3.453 60.817 1.00 92.12 127 GLN A N 1
ATOM 979 C CA . GLN A 1 127 ? -32.782 4.564 60.901 1.00 92.12 127 GLN A CA 1
ATOM 980 C C . GLN A 1 127 ? -34.161 4.113 61.410 1.00 92.12 127 GLN A C 1
ATOM 982 O O . GLN A 1 127 ? -34.759 4.791 62.246 1.00 92.12 127 GLN A O 1
ATOM 987 N N . VAL A 1 128 ? -34.651 2.949 60.969 1.00 93.69 128 VAL A N 1
ATOM 988 C CA . VAL A 1 128 ? -35.930 2.385 61.435 1.00 93.69 128 VAL A CA 1
ATOM 989 C C . VAL A 1 128 ? -35.873 2.033 62.922 1.00 93.69 128 VAL A C 1
ATOM 991 O O . VAL A 1 128 ? -36.813 2.346 63.648 1.00 93.69 128 VAL A O 1
ATOM 994 N N . ILE A 1 129 ? -34.775 1.434 63.399 1.00 90.19 129 ILE A N 1
ATOM 995 C CA . ILE A 1 129 ? -34.589 1.134 64.830 1.00 90.19 129 ILE A CA 1
ATOM 996 C C . ILE A 1 129 ? -34.582 2.429 65.650 1.00 90.19 129 ILE A C 1
ATOM 998 O O . ILE A 1 129 ? -35.281 2.513 66.660 1.00 90.19 129 ILE A O 1
ATOM 1002 N N . ALA A 1 130 ? -33.852 3.453 65.199 1.00 90.94 130 ALA A N 1
ATOM 1003 C CA . ALA A 1 130 ? -33.814 4.750 65.870 1.00 90.94 130 ALA A CA 1
ATOM 1004 C C . ALA A 1 130 ? -35.207 5.404 65.942 1.00 90.94 130 ALA A C 1
ATOM 1006 O O . ALA A 1 130 ? -35.610 5.891 67.000 1.00 90.94 130 ALA A O 1
ATOM 1007 N N . LEU A 1 131 ? -35.979 5.358 64.849 1.00 90.31 131 LEU A N 1
ATOM 1008 C CA . LEU A 1 131 ? -37.344 5.883 64.808 1.00 90.31 131 LEU A CA 1
ATOM 1009 C C . LEU A 1 131 ? -38.301 5.084 65.707 1.00 90.31 131 LEU A C 1
ATOM 1011 O O . LEU A 1 131 ? -39.101 5.678 66.429 1.00 90.31 131 LEU A O 1
ATOM 1015 N N . ALA A 1 132 ? -38.201 3.752 65.708 1.00 88.50 132 ALA A N 1
ATOM 1016 C CA . ALA A 1 132 ? -39.004 2.883 66.566 1.00 88.50 132 ALA A CA 1
ATOM 1017 C C . ALA A 1 132 ? -38.704 3.122 68.056 1.00 88.50 132 ALA A C 1
ATOM 1019 O O . ALA A 1 132 ? -39.632 3.212 68.862 1.00 88.50 132 ALA A O 1
ATOM 1020 N N . MET A 1 133 ? -37.431 3.298 68.425 1.00 84.44 133 MET A N 1
ATOM 1021 C CA . MET A 1 133 ? -37.034 3.676 69.784 1.00 84.44 133 MET A CA 1
ATOM 1022 C C . MET A 1 133 ? -37.577 5.052 70.176 1.00 84.44 133 MET A C 1
ATOM 1024 O O . MET A 1 133 ? -38.119 5.194 71.268 1.00 84.44 133 MET A O 1
ATOM 1028 N N . ALA A 1 134 ? -37.492 6.048 69.290 1.00 84.94 134 ALA A N 1
ATOM 1029 C CA . ALA A 1 134 ? -38.039 7.380 69.544 1.00 84.94 134 ALA A CA 1
ATOM 1030 C C . ALA A 1 134 ? -39.568 7.354 69.732 1.00 84.94 134 ALA A C 1
ATOM 1032 O O . ALA A 1 134 ? -40.091 7.978 70.656 1.00 84.94 134 ALA A O 1
ATOM 1033 N N . ALA A 1 135 ? -40.287 6.588 68.904 1.00 84.00 135 ALA A N 1
ATOM 1034 C CA . ALA A 1 135 ? -41.729 6.387 69.039 1.00 84.00 135 ALA A CA 1
ATOM 1035 C C . ALA A 1 135 ? -42.089 5.664 70.349 1.00 84.00 135 ALA A C 1
ATOM 1037 O O . ALA A 1 135 ? -43.004 6.087 71.053 1.00 84.00 135 ALA A O 1
ATOM 1038 N N . THR A 1 136 ? -41.332 4.625 70.712 1.00 81.69 136 THR A N 1
ATOM 1039 C CA . THR A 1 136 ? -41.515 3.877 71.966 1.00 81.69 136 THR A CA 1
ATOM 1040 C C . THR A 1 136 ? -41.246 4.759 73.186 1.00 81.69 136 THR A C 1
ATOM 1042 O O . THR A 1 136 ? -42.042 4.770 74.119 1.00 81.69 136 THR A O 1
ATOM 1045 N N . HIS A 1 137 ? -40.179 5.563 73.165 1.00 79.19 137 HIS A N 1
ATOM 1046 C CA . HIS A 1 137 ? -39.861 6.517 74.228 1.00 79.19 137 HIS A CA 1
ATOM 1047 C C . HIS A 1 137 ? -40.950 7.586 74.380 1.00 79.19 137 HIS A C 1
ATOM 1049 O O . HIS A 1 137 ? -41.297 7.950 75.498 1.00 79.19 137 HIS A O 1
ATOM 1055 N N . LYS A 1 138 ? -41.541 8.054 73.273 1.00 79.94 138 LYS A N 1
ATOM 1056 C CA . LYS A 1 138 ? -42.686 8.975 73.304 1.00 79.94 138 LYS A CA 1
ATOM 1057 C C . LYS A 1 138 ? -43.956 8.322 73.864 1.00 79.94 138 LYS A C 1
ATOM 1059 O O . LYS A 1 138 ? -44.700 8.981 74.576 1.00 79.94 138 LYS A O 1
ATOM 1064 N N . LEU A 1 139 ? -44.201 7.045 73.568 1.00 74.31 139 LEU A N 1
ATOM 1065 C CA . LEU A 1 139 ? -45.383 6.317 74.043 1.00 74.31 139 LEU A CA 1
ATOM 1066 C C . LEU A 1 139 ? -45.284 5.943 75.536 1.00 74.31 139 LEU A C 1
ATOM 1068 O O . LEU A 1 139 ? -46.260 6.059 76.275 1.00 74.31 139 LEU A O 1
ATOM 1072 N N . ILE A 1 140 ? -44.096 5.524 75.984 1.00 70.00 140 ILE A N 1
ATOM 1073 C CA . ILE A 1 140 ? -43.808 5.171 77.385 1.00 70.00 140 ILE A CA 1
ATOM 1074 C C . ILE A 1 140 ? -43.627 6.427 78.249 1.00 70.00 140 ILE A C 1
ATOM 1076 O O . ILE A 1 140 ? -44.036 6.428 79.409 1.00 70.00 140 ILE A O 1
ATOM 1080 N N . GLY A 1 141 ? -43.062 7.498 77.680 1.00 61.19 141 GLY A N 1
ATOM 1081 C CA . GLY A 1 141 ? -42.764 8.755 78.371 1.00 61.19 141 GLY A CA 1
ATOM 1082 C C . GLY A 1 141 ? -43.979 9.456 78.983 1.00 61.19 141 GLY A C 1
ATOM 1083 O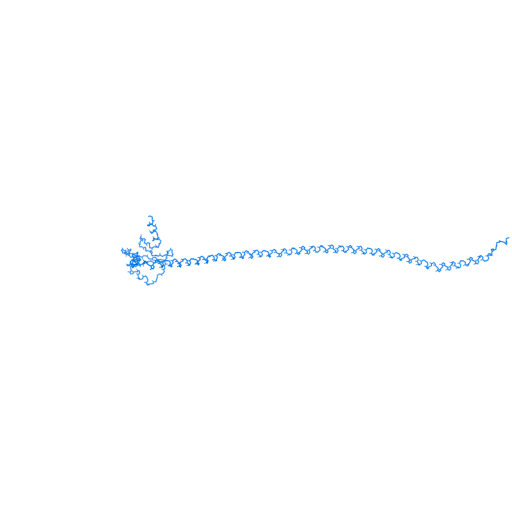 O . GLY A 1 141 ? -43.801 10.194 79.945 1.00 61.19 141 GLY A O 1
ATOM 1084 N N . ASP A 1 142 ? -45.189 9.161 78.497 1.00 55.06 142 ASP A N 1
ATOM 1085 C CA . ASP A 1 142 ? -46.441 9.729 79.015 1.00 55.06 142 ASP A CA 1
ATOM 1086 C C . ASP A 1 142 ? -47.328 8.726 79.790 1.00 55.06 142 ASP A C 1
ATOM 1088 O O . ASP A 1 142 ? -48.388 9.1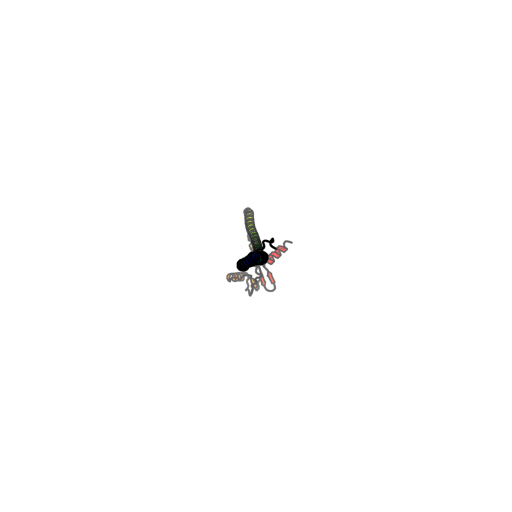23 80.272 1.00 55.06 142 ASP A O 1
ATOM 1092 N N . SER A 1 143 ? -46.965 7.435 79.934 1.00 51.94 143 SER A N 1
ATOM 1093 C CA . SER A 1 143 ? -47.945 6.428 80.406 1.00 51.94 143 SER A CA 1
ATOM 1094 C C . SER A 1 143 ? -47.486 5.287 81.326 1.00 51.94 143 SER A C 1
ATOM 1096 O O . SER A 1 143 ? -48.293 4.398 81.587 1.00 51.94 143 SER A O 1
ATOM 1098 N N . MET A 1 144 ? -46.280 5.290 81.908 1.00 52.47 144 MET A N 1
ATOM 1099 C CA . MET A 1 144 ? -45.969 4.319 82.978 1.00 52.47 144 MET A CA 1
ATOM 1100 C C . MET A 1 144 ? -46.371 4.838 84.368 1.00 52.47 144 MET A C 1
ATOM 1102 O O . MET A 1 144 ? -45.656 5.633 84.980 1.00 52.47 144 MET A O 1
ATOM 1106 N N . SER A 1 145 ? -47.498 4.351 84.904 1.00 63.00 145 SER A N 1
ATOM 1107 C CA . SER A 1 145 ? -47.826 4.509 86.331 1.00 63.00 145 SER A CA 1
ATOM 1108 C C . SER A 1 145 ? -46.971 3.557 87.184 1.00 63.00 145 SER A C 1
ATOM 1110 O O . SER A 1 145 ? -46.600 2.464 86.742 1.00 63.00 145 SER A O 1
ATOM 1112 N N . LYS A 1 146 ? -46.666 3.945 88.434 1.00 56.91 146 LYS A N 1
ATOM 1113 C CA . LYS A 1 146 ? -45.885 3.132 89.395 1.00 56.91 146 LYS A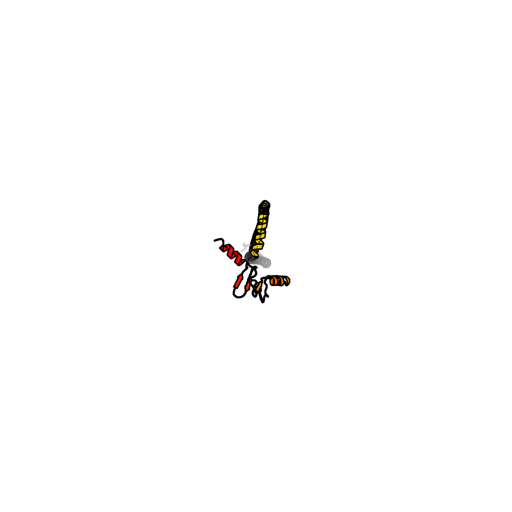 CA 1
ATOM 1114 C C . LYS A 1 146 ? -46.411 1.691 89.538 1.00 56.91 146 LYS A C 1
ATOM 1116 O O . LYS A 1 146 ? -45.628 0.774 89.765 1.00 56.91 146 LYS A O 1
ATOM 1121 N N . GLU A 1 147 ? -47.708 1.475 89.323 1.00 56.19 147 GLU A N 1
ATOM 1122 C CA . GLU A 1 147 ? -48.369 0.166 89.422 1.00 56.19 147 GLU A CA 1
ATOM 1123 C C . GLU A 1 147 ? -48.019 -0.779 88.260 1.00 56.19 147 GLU A C 1
ATOM 1125 O O . GLU A 1 147 ? -47.950 -1.996 88.441 1.00 56.19 147 GLU A O 1
ATOM 1130 N N . GLN A 1 148 ? -47.774 -0.251 87.055 1.00 58.00 148 GLN A N 1
ATOM 1131 C CA . GLN A 1 148 ? -47.330 -1.059 85.912 1.00 58.00 148 GLN A CA 1
ATOM 1132 C C . GLN A 1 148 ? -45.855 -1.450 86.049 1.00 58.00 148 GLN A C 1
ATOM 1134 O O . GLN A 1 148 ? -45.474 -2.560 85.680 1.00 58.00 148 GLN A O 1
ATOM 1139 N N . GLN A 1 149 ? -45.043 -0.579 86.651 1.00 52.88 149 GLN A N 1
ATOM 1140 C CA . GLN A 1 149 ? -43.637 -0.846 86.950 1.00 52.88 149 GLN A CA 1
ATOM 1141 C C . GLN A 1 149 ? -43.485 -1.959 88.003 1.00 52.88 149 GLN A C 1
ATOM 1143 O O . GLN A 1 149 ? -42.676 -2.870 87.821 1.00 52.88 149 GLN A O 1
ATOM 1148 N N . GLU A 1 150 ? -44.326 -1.955 89.043 1.00 57.47 150 GLU A N 1
ATOM 1149 C CA . GLU A 1 150 ? -44.385 -3.037 90.036 1.00 57.47 150 GLU A CA 1
ATOM 1150 C C . GLU A 1 150 ? -44.887 -4.362 89.452 1.00 57.47 150 GLU A C 1
ATOM 1152 O O . GLU A 1 150 ? -44.355 -5.413 89.803 1.00 57.47 150 GLU A O 1
ATOM 1157 N N . LYS A 1 151 ? -45.858 -4.351 88.525 1.00 59.41 151 LYS A N 1
ATOM 1158 C CA . LYS A 1 151 ? -46.336 -5.581 87.861 1.00 59.41 151 LYS A CA 1
ATOM 1159 C C . LYS A 1 151 ? -45.274 -6.226 86.974 1.00 59.41 151 LYS A C 1
ATOM 1161 O O . LYS A 1 151 ? -45.140 -7.449 86.992 1.00 59.41 151 LYS A O 1
ATOM 1166 N N . VAL A 1 152 ? -44.497 -5.427 86.241 1.00 62.28 152 VAL A N 1
ATOM 1167 C CA . VAL A 1 152 ? -43.385 -5.942 85.429 1.00 62.28 152 VAL A CA 1
ATOM 1168 C C . VAL A 1 152 ? -42.305 -6.528 86.343 1.00 62.28 152 VAL A C 1
ATOM 1170 O O . VAL A 1 152 ? -41.917 -7.677 86.151 1.00 62.28 152 VAL A O 1
ATOM 1173 N N . ILE A 1 153 ? -41.911 -5.819 87.406 1.00 58.78 153 ILE A N 1
ATOM 1174 C CA . ILE A 1 153 ? -40.922 -6.301 88.385 1.00 58.78 153 ILE A CA 1
ATOM 1175 C C . ILE A 1 153 ? -41.394 -7.582 89.094 1.00 58.78 153 ILE A C 1
ATOM 1177 O O . ILE A 1 153 ? -40.640 -8.551 89.160 1.00 58.78 153 ILE A O 1
ATOM 1181 N N . ASN A 1 154 ? -42.654 -7.660 89.534 1.00 55.91 154 ASN A N 1
ATOM 1182 C CA . ASN A 1 154 ? -43.187 -8.869 90.172 1.00 55.91 154 ASN A CA 1
ATOM 1183 C C . ASN A 1 154 ? -43.300 -10.063 89.214 1.00 55.91 154 ASN A C 1
ATOM 1185 O O . ASN A 1 154 ? -43.121 -11.200 89.651 1.00 55.91 154 ASN A O 1
ATOM 1189 N N . SER A 1 155 ? -43.540 -9.838 87.917 1.00 57.38 155 SER A N 1
ATOM 1190 C CA . SER A 1 155 ? -43.584 -10.920 86.917 1.00 57.38 155 SER A CA 1
ATOM 1191 C C . SER A 1 155 ? -42.206 -11.527 86.607 1.00 57.38 155 SER A C 1
ATOM 1193 O O . SER A 1 155 ? -42.115 -12.709 86.263 1.00 57.38 155 SER A O 1
ATOM 1195 N N . PHE A 1 156 ? -41.126 -10.763 86.817 1.00 57.09 156 PHE A N 1
ATOM 1196 C CA . PHE A 1 156 ? -39.750 -11.251 86.681 1.00 57.09 156 PHE A CA 1
ATOM 1197 C C . PHE A 1 156 ? -39.315 -12.155 87.847 1.00 57.09 156 PHE A C 1
ATOM 1199 O O . PHE A 1 156 ? -38.576 -13.111 87.622 1.00 57.09 156 PHE A O 1
ATOM 1206 N N . PHE A 1 157 ? -39.790 -11.909 89.075 1.00 52.97 157 PHE A N 1
ATOM 1207 C CA . PHE A 1 157 ? -39.361 -12.667 90.264 1.00 52.97 157 PHE A CA 1
ATOM 1208 C C . PHE A 1 157 ? -40.265 -13.855 90.638 1.00 52.97 157 PHE A C 1
ATOM 1210 O O . PHE A 1 157 ? -39.800 -14.796 91.278 1.00 52.97 157 PHE A O 1
ATOM 1217 N N . THR A 1 158 ? -41.534 -13.874 90.221 1.00 53.09 158 THR A N 1
ATOM 1218 C CA . THR A 1 158 ? -42.473 -14.964 90.573 1.00 53.09 158 THR A CA 1
ATOM 1219 C C . THR A 1 158 ? -42.343 -16.206 89.689 1.00 53.09 158 THR A C 1
ATOM 1221 O O . THR A 1 158 ? -42.561 -17.319 90.161 1.00 53.09 158 THR A O 1
ATOM 1224 N N . THR A 1 159 ? -41.879 -16.062 88.446 1.00 50.69 159 THR A N 1
ATOM 1225 C CA . THR A 1 159 ? -41.709 -17.204 87.525 1.00 50.69 159 THR A CA 1
ATOM 1226 C C . THR A 1 159 ? -40.529 -18.117 87.909 1.00 50.69 159 THR A C 1
ATOM 1228 O O . THR A 1 159 ? -40.485 -19.276 87.500 1.00 50.69 159 THR A O 1
ATOM 1231 N N . ALA A 1 160 ? -39.596 -17.640 88.743 1.00 51.97 160 ALA A N 1
ATOM 1232 C CA . ALA A 1 160 ? -38.415 -18.399 89.171 1.00 51.97 160 ALA A CA 1
ATOM 1233 C C . ALA A 1 160 ? -38.527 -19.026 90.581 1.00 51.97 160 ALA A C 1
ATOM 1235 O O . ALA A 1 160 ? -37.737 -19.906 90.911 1.00 51.97 160 ALA A O 1
ATOM 1236 N N . GLY A 1 161 ? -39.489 -18.604 91.414 1.00 47.97 161 GLY A N 1
ATOM 1237 C CA . GLY A 1 161 ? -39.556 -18.997 92.832 1.00 47.97 161 GLY A CA 1
ATOM 1238 C C . GLY A 1 161 ? -40.519 -20.141 93.177 1.00 47.97 161 GLY A C 1
ATOM 1239 O O . GLY A 1 161 ? -40.285 -20.862 94.145 1.00 47.97 161 GLY A O 1
ATOM 1240 N N . ASP A 1 162 ? -41.584 -20.347 92.396 1.00 50.06 162 ASP A N 1
ATOM 1241 C CA . ASP A 1 162 ? -42.733 -21.162 92.841 1.00 50.06 162 ASP A CA 1
ATOM 1242 C C . ASP A 1 162 ? -42.642 -22.664 92.497 1.00 50.06 162 ASP A C 1
ATOM 1244 O O . ASP A 1 162 ? -43.516 -23.455 92.844 1.00 50.06 162 ASP A O 1
ATOM 1248 N N . LYS A 1 163 ? -41.556 -23.099 91.842 1.00 51.25 163 LYS A N 1
ATOM 1249 C CA . LYS A 1 163 ? -41.315 -24.516 91.494 1.00 51.25 163 LYS A CA 1
ATOM 1250 C C . LYS A 1 163 ? -40.230 -25.206 92.329 1.00 51.25 163 LYS A C 1
ATOM 1252 O O . LYS A 1 163 ? -39.849 -26.328 92.008 1.00 51.25 163 LYS A O 1
ATOM 1257 N N . LEU A 1 164 ? -39.740 -24.577 93.401 1.00 51.72 164 LEU A N 1
ATOM 1258 C CA . LEU A 1 164 ? -38.564 -25.050 94.151 1.00 51.72 164 LEU A CA 1
ATOM 1259 C C . LEU A 1 164 ? -38.810 -25.299 95.655 1.00 51.72 164 LEU A C 1
ATOM 1261 O O . LEU A 1 164 ? -37.925 -25.074 96.476 1.00 51.72 164 LEU A O 1
ATOM 1265 N N . LYS A 1 165 ? -39.982 -25.816 96.050 1.00 50.59 165 LYS A N 1
ATOM 1266 C CA . LYS A 1 165 ? -40.187 -26.386 97.398 1.00 50.59 165 LYS A CA 1
ATOM 1267 C C . LYS A 1 165 ? -40.594 -27.857 97.313 1.00 50.59 165 LYS A C 1
ATOM 1269 O O . LYS A 1 165 ? -41.738 -28.153 96.990 1.00 50.59 165 LYS A O 1
ATOM 1274 N N . GLY A 1 166 ? -39.674 -28.763 97.664 1.00 52.53 166 GLY A N 1
ATOM 1275 C CA . GLY A 1 166 ? -40.046 -30.113 98.114 1.00 52.53 166 GLY A CA 1
ATOM 1276 C C . GLY A 1 166 ? -39.379 -31.329 97.463 1.00 52.53 166 GLY A C 1
ATOM 1277 O O . GLY A 1 166 ? -40.028 -32.368 97.408 1.00 52.53 166 GLY A O 1
ATOM 1278 N N . LEU A 1 167 ? -38.125 -31.273 96.999 1.00 42.31 167 LEU A N 1
ATOM 1279 C CA . LEU A 1 167 ? -37.428 -32.483 96.532 1.00 42.31 167 LEU A CA 1
ATOM 1280 C C . LEU A 1 167 ? -36.037 -32.610 97.165 1.00 42.31 167 LEU A C 1
ATOM 1282 O O . LEU A 1 167 ? -35.133 -31.836 96.875 1.00 42.31 167 LEU A O 1
ATOM 1286 N N . SER A 1 168 ? -35.901 -33.603 98.043 1.00 42.50 168 SER A N 1
ATOM 1287 C CA . SER A 1 168 ? -34.636 -34.125 98.560 1.00 42.50 168 SER A CA 1
ATOM 1288 C C . SER A 1 168 ? -34.205 -35.312 97.693 1.00 42.50 168 SER A C 1
ATOM 1290 O O . SER A 1 168 ? -34.980 -36.255 97.538 1.00 42.50 168 SER A O 1
ATOM 1292 N N . GLY A 1 169 ? -32.986 -35.288 97.149 1.00 45.97 169 GLY A N 1
ATOM 1293 C CA . GLY A 1 169 ? -32.378 -36.434 96.458 1.00 45.97 169 GLY A CA 1
ATOM 1294 C C . GLY A 1 169 ? -31.340 -36.039 95.404 1.00 45.97 169 GLY A C 1
ATOM 1295 O O . GLY A 1 169 ? -31.525 -35.033 94.732 1.00 45.97 169 GLY A O 1
ATOM 1296 N N . ASP A 1 170 ? -30.267 -36.835 95.311 1.00 40.84 170 ASP A N 1
ATOM 1297 C CA . ASP A 1 170 ? -29.034 -36.677 94.508 1.00 40.84 170 ASP A CA 1
ATOM 1298 C C . ASP A 1 170 ? -29.247 -35.953 93.161 1.00 40.84 170 ASP A C 1
ATOM 1300 O O . ASP A 1 170 ? -29.986 -36.414 92.286 1.00 40.84 170 ASP A O 1
ATOM 1304 N N . LEU A 1 171 ? -28.627 -34.781 93.019 1.00 41.41 171 LEU A N 1
ATOM 1305 C CA . LEU A 1 171 ? -28.840 -33.859 91.904 1.00 41.41 171 LEU A CA 1
ATOM 1306 C C . LEU A 1 171 ? -27.709 -34.001 90.888 1.00 41.41 171 LEU A C 1
ATOM 1308 O O . LEU A 1 171 ? -26.547 -33.884 91.254 1.00 41.41 171 LEU A O 1
ATOM 1312 N N . VAL A 1 172 ? -28.039 -34.185 89.608 1.00 47.75 172 VAL A N 1
ATOM 1313 C CA . VAL A 1 172 ? -27.078 -34.128 88.492 1.00 47.75 172 VAL A CA 1
ATOM 1314 C C . VAL A 1 172 ? -27.345 -32.856 87.694 1.00 47.75 172 VAL A C 1
ATOM 1316 O O . VAL A 1 172 ? -28.442 -32.673 87.157 1.00 47.75 172 VAL A O 1
ATOM 1319 N N . VAL A 1 173 ? -26.349 -31.968 87.633 1.00 46.09 173 VAL A N 1
ATOM 1320 C CA . VAL A 1 173 ? -26.452 -30.632 87.028 1.00 46.09 173 VAL A CA 1
ATOM 1321 C C . VAL A 1 173 ? -25.656 -30.614 85.722 1.00 46.09 173 VAL A C 1
ATOM 1323 O O . VAL A 1 173 ? -24.449 -30.846 85.713 1.00 46.09 173 VAL A O 1
ATOM 1326 N N . THR A 1 174 ? -26.336 -30.356 84.602 1.00 49.31 174 THR A N 1
ATOM 1327 C CA . THR A 1 174 ? -25.709 -30.225 83.273 1.00 49.31 174 THR A CA 1
ATOM 1328 C C . THR A 1 174 ? -25.770 -28.761 82.832 1.00 49.31 174 THR A C 1
ATOM 1330 O O . THR A 1 174 ? -26.866 -28.204 82.743 1.00 49.31 174 THR A O 1
ATOM 1333 N N . THR A 1 175 ? -24.619 -28.120 82.589 1.00 42.22 175 THR A N 1
ATOM 1334 C CA . THR A 1 175 ? -24.521 -26.681 82.257 1.00 42.22 175 THR A CA 1
ATOM 1335 C C . THR A 1 175 ? -23.820 -26.440 80.921 1.00 42.22 175 THR A C 1
ATOM 1337 O O . THR A 1 175 ? -22.906 -27.167 80.547 1.00 42.22 175 THR A O 1
ATOM 1340 N N . ALA A 1 176 ? -24.240 -25.397 80.196 1.00 48.12 176 ALA A N 1
ATOM 1341 C CA . ALA A 1 176 ? -23.716 -25.051 78.867 1.00 48.12 176 ALA A CA 1
ATOM 1342 C C . ALA A 1 176 ? -22.459 -24.145 78.887 1.00 48.12 176 ALA A C 1
ATOM 1344 O O . ALA A 1 176 ? -21.869 -23.886 77.844 1.00 48.12 176 ALA A O 1
ATOM 1345 N N . LEU A 1 177 ? -22.025 -23.670 80.061 1.00 50.50 177 LEU A N 1
ATOM 1346 C CA . LEU A 1 177 ? -20.796 -22.890 80.273 1.00 50.50 177 LEU A CA 1
ATOM 1347 C C . LEU A 1 177 ? -20.084 -23.386 81.542 1.00 50.50 177 LEU A C 1
ATOM 1349 O O . LEU A 1 177 ? -20.729 -23.919 82.449 1.00 50.50 177 LEU A O 1
ATOM 1353 N N . THR A 1 178 ? -18.759 -23.230 81.607 1.00 44.66 178 THR A N 1
ATOM 1354 C CA . THR A 1 178 ? -17.938 -23.638 82.759 1.00 44.66 178 THR A CA 1
ATOM 1355 C C . THR A 1 178 ? -18.174 -22.702 83.945 1.00 44.66 178 THR A C 1
ATOM 1357 O O . THR A 1 178 ? -17.814 -21.529 83.871 1.00 44.66 178 THR A O 1
ATOM 1360 N N . LEU A 1 179 ? -18.757 -23.214 85.034 1.00 55.12 179 LEU A N 1
ATOM 1361 C CA . LEU A 1 179 ? -18.986 -22.441 86.261 1.00 55.12 179 LEU A CA 1
ATOM 1362 C C . LEU A 1 179 ? -17.683 -22.187 87.028 1.00 55.12 179 LEU A C 1
ATOM 1364 O O . LEU A 1 179 ? -16.837 -23.080 87.155 1.00 55.12 179 LEU A O 1
ATOM 1368 N N . THR A 1 180 ? -17.574 -20.995 87.616 1.00 59.88 180 THR A N 1
ATOM 1369 C CA . THR A 1 180 ? -16.507 -20.639 88.561 1.00 59.88 180 THR A CA 1
ATOM 1370 C C . THR A 1 180 ? -16.780 -21.209 89.959 1.00 59.88 180 THR A C 1
ATOM 1372 O O . THR A 1 180 ? -17.918 -21.511 90.323 1.00 59.88 180 THR A O 1
ATOM 1375 N N . ASP A 1 181 ? -15.738 -21.375 90.778 1.00 56.66 181 ASP A N 1
ATOM 1376 C CA . ASP A 1 181 ? -15.841 -22.056 92.083 1.00 56.66 181 ASP A CA 1
ATOM 1377 C C . ASP A 1 181 ? -16.734 -21.330 93.107 1.00 56.66 181 ASP A C 1
ATOM 1379 O O . ASP A 1 181 ? -17.224 -21.945 94.056 1.00 56.66 181 ASP A O 1
ATOM 1383 N N . ALA A 1 182 ? -17.014 -20.042 92.888 1.00 56.12 182 ALA A N 1
ATOM 1384 C CA . ALA A 1 182 ? -17.964 -19.270 93.685 1.00 56.12 182 ALA A CA 1
ATOM 1385 C C . ALA A 1 182 ? -19.432 -19.657 93.408 1.00 56.12 182 ALA A C 1
ATOM 1387 O O . ALA A 1 182 ? -20.251 -19.650 94.326 1.00 56.12 182 ALA A O 1
ATOM 1388 N N . GLU A 1 183 ? -19.758 -20.043 92.172 1.00 57.72 183 GLU A N 1
ATOM 1389 C CA . GLU A 1 183 ? -21.125 -20.357 91.726 1.00 57.72 183 GLU A CA 1
ATOM 1390 C C . GLU A 1 183 ? -21.529 -21.800 92.064 1.00 57.72 183 GLU A C 1
ATOM 1392 O O . GLU A 1 183 ? -22.701 -22.096 92.290 1.00 57.72 183 GLU A O 1
ATOM 1397 N N . LYS A 1 184 ? -20.547 -22.700 92.191 1.00 52.94 184 LYS A N 1
ATOM 1398 C CA . LYS A 1 184 ? -20.766 -24.079 92.661 1.00 52.94 184 LYS A CA 1
ATOM 1399 C C . LYS A 1 184 ? -21.231 -24.116 94.123 1.00 52.94 184 LYS A C 1
ATOM 1401 O O . LYS A 1 184 ? -22.093 -24.912 94.482 1.00 52.94 184 LYS A O 1
ATOM 1406 N N . LYS A 1 185 ? -20.713 -23.208 94.957 1.00 56.06 185 LYS A N 1
ATOM 1407 C CA . LYS A 1 185 ? -20.978 -23.169 96.404 1.00 56.06 185 LYS A CA 1
ATOM 1408 C C . LYS A 1 185 ? -22.354 -22.589 96.753 1.00 56.06 185 LYS A C 1
ATOM 1410 O O . LYS A 1 185 ? -22.967 -23.004 97.735 1.00 56.06 185 LYS A O 1
ATOM 1415 N N . SER A 1 186 ? -22.857 -21.648 95.953 1.00 56.66 186 SER A N 1
ATOM 1416 C CA . SER A 1 186 ? -24.209 -21.090 96.098 1.00 56.66 186 SER A CA 1
ATOM 1417 C C . SER A 1 186 ? -25.299 -22.057 95.621 1.00 56.66 186 SER A C 1
ATOM 1419 O O . SER A 1 186 ? -26.387 -22.061 96.197 1.00 56.66 186 SER A O 1
ATOM 1421 N N . LEU A 1 187 ? -24.998 -22.926 94.648 1.00 57.22 187 LEU A N 1
ATOM 1422 C CA . LEU A 1 187 ? -25.923 -23.967 94.189 1.00 57.22 187 LEU A CA 1
ATOM 1423 C C . LEU A 1 187 ? -26.067 -25.114 95.207 1.00 57.22 187 LEU A C 1
ATOM 1425 O O . LEU A 1 187 ? -27.179 -25.562 95.475 1.00 57.22 187 LEU A O 1
ATOM 1429 N N . GLU A 1 188 ? -24.969 -25.543 95.840 1.00 55.31 188 GLU A N 1
ATOM 1430 C CA . GLU A 1 188 ? -24.994 -26.567 96.901 1.00 55.31 188 GLU A CA 1
ATOM 1431 C C . GLU A 1 188 ? -25.784 -26.115 98.142 1.00 55.31 188 GLU A C 1
ATOM 1433 O O . GLU A 1 188 ? -26.497 -26.913 98.755 1.00 55.31 188 GLU A O 1
ATOM 1438 N N . ALA A 1 189 ? -25.712 -24.824 98.489 1.00 57.34 189 ALA A N 1
ATOM 1439 C CA . ALA A 1 189 ? -26.435 -24.255 99.626 1.00 57.34 189 ALA A CA 1
ATOM 1440 C C . ALA A 1 189 ? -27.958 -24.185 99.406 1.00 57.34 189 ALA A C 1
ATOM 1442 O O . ALA A 1 189 ? -28.717 -24.256 100.372 1.00 57.34 189 ALA A O 1
ATOM 1443 N N . GLN A 1 190 ? -28.409 -24.057 98.154 1.00 53.56 190 GLN A N 1
ATOM 1444 C CA . GLN A 1 190 ? -29.834 -23.994 97.814 1.00 53.56 190 GLN A CA 1
ATOM 1445 C C . GLN A 1 190 ? -30.452 -25.363 97.501 1.00 53.56 190 GLN A C 1
ATOM 1447 O O . GLN A 1 190 ? -31.667 -25.511 97.615 1.00 53.56 190 GLN A O 1
ATOM 1452 N N . LEU A 1 191 ? -29.646 -26.366 97.141 1.00 55.31 191 LEU A N 1
ATOM 1453 C CA . LEU A 1 191 ? -30.135 -27.672 96.692 1.00 55.31 191 LEU A CA 1
ATOM 1454 C C . LEU A 1 191 ? -30.078 -28.791 97.749 1.00 55.31 191 LEU A C 1
ATOM 1456 O O . LEU A 1 191 ? -30.638 -29.861 97.531 1.00 55.31 191 LEU A O 1
ATOM 1460 N N . GLY A 1 192 ? -29.462 -28.564 98.914 1.00 48.75 192 GLY A N 1
ATOM 1461 C CA . GLY A 1 192 ? -29.593 -29.461 100.074 1.00 48.75 192 GLY A CA 1
ATOM 1462 C C . GLY A 1 192 ? -29.066 -30.894 99.878 1.00 48.75 192 GLY A C 1
ATOM 1463 O O . GLY A 1 192 ? -29.436 -31.786 100.640 1.00 48.75 192 GLY A O 1
ATOM 1464 N N . GLY A 1 193 ? -28.203 -31.128 98.886 1.00 56.19 193 GLY A N 1
ATOM 1465 C CA . GLY A 1 193 ? -27.594 -32.427 98.596 1.00 56.19 193 GLY A CA 1
ATOM 1466 C C . GLY A 1 193 ? -26.365 -32.296 97.693 1.00 56.19 193 GLY A C 1
ATOM 1467 O O . GLY A 1 193 ? -26.273 -31.362 96.900 1.00 56.19 193 GLY A O 1
ATOM 1468 N N . LYS A 1 194 ? -25.400 -33.215 97.843 1.00 45.88 194 LYS A N 1
ATOM 1469 C CA . LYS A 1 194 ? -24.149 -33.242 97.064 1.00 45.88 194 LYS A CA 1
ATOM 1470 C C . LYS A 1 194 ? -24.428 -33.685 95.629 1.00 45.88 194 LYS A C 1
ATOM 1472 O O . LYS A 1 194 ? -25.084 -34.696 95.435 1.00 45.88 194 LYS A O 1
ATOM 1477 N N . VAL A 1 195 ? -23.904 -32.943 94.658 1.00 49.75 195 VAL A N 1
ATOM 1478 C CA . VAL A 1 195 ? -23.998 -33.248 93.222 1.00 49.75 195 VAL A CA 1
ATOM 1479 C C . VAL A 1 195 ? -22.863 -34.195 92.845 1.00 49.75 195 VAL A C 1
ATOM 1481 O O . VAL A 1 195 ? -21.694 -33.870 93.060 1.00 49.75 195 VAL A O 1
ATOM 1484 N N . SER A 1 196 ? -23.196 -35.366 92.307 1.00 50.16 196 SER A N 1
ATOM 1485 C CA . SER A 1 196 ? -22.244 -36.458 92.067 1.00 50.16 196 SER A CA 1
ATOM 1486 C C . SER A 1 196 ? -21.703 -36.542 90.630 1.00 50.16 196 SER A C 1
ATOM 1488 O O . SER A 1 196 ? -20.711 -37.238 90.422 1.00 50.16 196 SER A O 1
ATOM 1490 N N . ASP A 1 197 ? -22.247 -35.798 89.655 1.00 47.25 197 ASP A N 1
ATOM 1491 C CA . ASP A 1 197 ? -21.641 -35.706 88.316 1.00 47.25 197 ASP A CA 1
ATOM 1492 C C . ASP A 1 197 ? -22.034 -34.418 87.562 1.00 47.25 197 ASP A C 1
ATOM 1494 O O . ASP A 1 197 ? -23.191 -33.988 87.605 1.00 47.25 197 ASP A O 1
ATOM 1498 N N . TRP A 1 198 ? -21.072 -33.803 86.866 1.00 54.28 198 TRP A N 1
ATOM 1499 C CA . TRP A 1 198 ? -21.257 -32.564 86.094 1.00 54.28 198 TRP A CA 1
ATOM 1500 C C . TRP A 1 198 ? -20.946 -32.832 84.620 1.00 54.28 198 TRP A C 1
ATOM 1502 O O . TRP A 1 198 ? -19.809 -33.147 84.268 1.00 54.28 198 TRP A O 1
ATOM 1512 N N . ARG A 1 199 ? -21.938 -32.681 83.734 1.00 51.34 199 ARG A N 1
ATOM 1513 C CA . ARG A 1 199 ? -21.758 -32.825 82.277 1.00 51.34 199 ARG A CA 1
ATOM 1514 C C . ARG A 1 199 ? -22.000 -31.512 81.546 1.00 51.34 199 ARG A C 1
ATOM 1516 O O . ARG A 1 199 ? -22.840 -30.713 81.944 1.00 51.34 199 ARG A O 1
ATOM 1523 N N . VAL A 1 200 ? -21.271 -31.313 80.453 1.00 51.31 200 VAL A N 1
ATOM 1524 C CA . VAL A 1 200 ? -21.380 -30.135 79.587 1.00 51.31 200 VAL A CA 1
ATOM 1525 C C . VAL A 1 200 ? -21.847 -30.602 78.213 1.00 51.31 200 VAL A C 1
ATOM 1527 O O . VAL A 1 200 ? -21.149 -31.377 77.562 1.00 51.31 200 VAL A O 1
ATOM 1530 N N . ASP A 1 201 ? -23.028 -30.153 77.790 1.00 51.09 201 ASP A N 1
ATOM 1531 C CA . ASP A 1 201 ? -23.583 -30.419 76.459 1.00 51.09 201 ASP A CA 1
ATOM 1532 C C . ASP A 1 201 ? -23.758 -29.082 75.707 1.00 51.09 201 ASP A C 1
ATOM 1534 O O . ASP A 1 20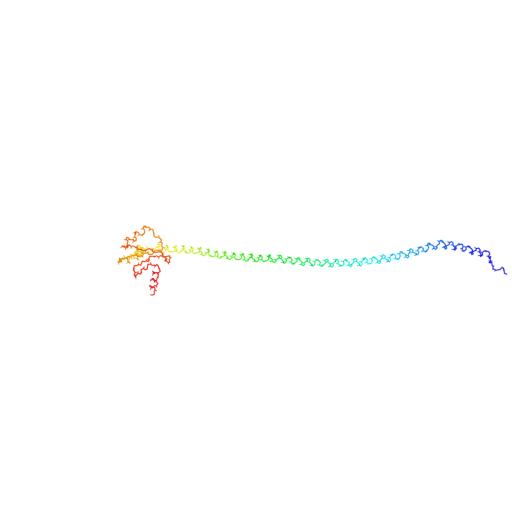1 ? -24.522 -28.230 76.164 1.00 51.09 201 ASP A O 1
ATOM 1538 N N . PRO A 1 202 ? -23.054 -28.851 74.581 1.00 52.44 202 PRO A N 1
ATOM 1539 C CA . PRO A 1 202 ? -23.137 -27.604 73.815 1.00 52.44 202 PRO A CA 1
ATOM 1540 C C . PRO A 1 202 ? -24.417 -27.428 72.979 1.00 52.44 202 PRO A C 1
ATOM 1542 O O . PRO A 1 202 ? -24.570 -26.402 72.321 1.00 52.44 202 PRO A O 1
ATOM 1545 N N . SER A 1 203 ? -25.327 -28.406 72.943 1.00 50.09 203 SER A N 1
ATOM 1546 C CA . SER A 1 203 ? -26.528 -28.357 72.087 1.00 50.09 203 SER A CA 1
ATOM 1547 C C . SER A 1 203 ? -27.715 -27.573 72.678 1.00 50.09 203 SER A C 1
ATOM 1549 O O . SER A 1 203 ? -28.744 -27.398 72.021 1.00 50.09 203 SER A O 1
ATOM 1551 N N . ILE A 1 204 ? -27.574 -27.052 73.898 1.00 50.41 204 ILE A N 1
ATOM 1552 C CA . ILE A 1 204 ? -28.596 -26.289 74.624 1.00 50.41 204 ILE A CA 1
ATOM 1553 C C . ILE A 1 204 ? -28.290 -24.789 74.556 1.00 50.41 204 ILE A C 1
ATOM 1555 O O . ILE A 1 204 ? -27.290 -24.319 75.086 1.00 50.41 204 ILE A O 1
ATOM 1559 N N . LEU A 1 205 ? -29.200 -24.014 73.956 1.00 46.72 205 LEU A N 1
ATOM 1560 C CA . LEU A 1 205 ? -29.109 -22.550 73.793 1.00 46.72 205 LEU A CA 1
ATOM 1561 C C . LEU A 1 205 ? -29.321 -21.753 75.106 1.00 46.72 205 LEU A C 1
ATOM 1563 O O . LEU A 1 205 ? -29.618 -20.562 75.069 1.00 46.72 205 LEU A O 1
ATOM 1567 N N . GLY A 1 206 ? -29.157 -22.396 76.266 1.00 49.19 206 GLY A N 1
ATOM 1568 C CA . GLY A 1 206 ? -29.338 -21.813 77.599 1.00 49.19 206 GLY A CA 1
ATOM 1569 C C . GLY A 1 206 ? -30.456 -22.479 78.412 1.00 49.19 206 GLY A C 1
ATOM 1570 O O . GLY A 1 206 ? -31.528 -22.796 77.891 1.00 49.19 206 GLY A O 1
ATOM 1571 N N . GLY A 1 207 ? -30.186 -22.686 79.705 1.00 54.66 207 GLY A N 1
ATOM 1572 C CA . GLY A 1 207 ? -31.061 -23.358 80.674 1.00 54.66 207 GLY A CA 1
ATOM 1573 C C . GLY A 1 207 ? -30.329 -24.467 81.440 1.00 54.66 207 GLY A C 1
ATOM 1574 O O . GLY A 1 207 ? -29.345 -25.017 80.949 1.00 54.66 207 GLY A O 1
ATOM 1575 N N . VAL A 1 208 ? -30.793 -24.782 82.653 1.00 56.25 208 VAL A N 1
ATOM 1576 C CA . VAL A 1 208 ? -30.291 -25.911 83.455 1.00 56.25 208 VAL A CA 1
ATOM 1577 C C . VAL A 1 208 ? -31.287 -27.057 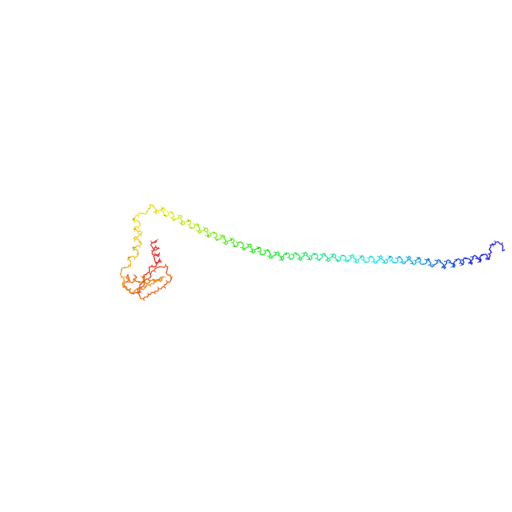83.331 1.00 56.25 208 VAL A C 1
ATOM 1579 O O . VAL A 1 208 ? -32.482 -26.873 83.567 1.00 56.25 208 VAL A O 1
ATOM 1582 N N . VAL A 1 209 ? -30.795 -28.239 82.968 1.00 53.22 209 VAL A N 1
ATOM 1583 C CA . VAL A 1 209 ? -31.575 -29.479 83.009 1.00 53.22 209 VAL A CA 1
ATOM 1584 C C . VAL A 1 209 ? -31.089 -30.277 84.209 1.00 53.22 209 VAL A C 1
ATOM 1586 O O . VAL A 1 209 ? -29.899 -30.576 84.321 1.00 53.22 209 VAL A O 1
ATOM 1589 N N . VAL A 1 210 ? -32.014 -30.598 85.111 1.00 55.16 210 VAL A N 1
ATOM 1590 C CA . VAL A 1 210 ? -31.729 -31.374 86.321 1.00 55.16 210 VAL A CA 1
ATOM 1591 C C . VAL A 1 210 ? -32.411 -32.730 86.190 1.00 55.16 210 VAL A C 1
ATOM 1593 O O . VAL A 1 210 ? -33.619 -32.814 85.945 1.00 55.16 210 VAL A O 1
ATOM 1596 N N . ARG A 1 211 ? -31.627 -33.802 86.335 1.00 48.75 211 ARG A N 1
ATOM 1597 C CA . ARG A 1 211 ? -32.114 -35.187 86.319 1.00 48.75 211 ARG A CA 1
ATOM 1598 C C . ARG A 1 211 ? -31.863 -35.813 87.687 1.00 48.75 211 ARG A C 1
ATOM 1600 O O . ARG A 1 211 ? -30.724 -35.849 88.138 1.00 48.75 211 ARG A O 1
ATOM 1607 N N . ALA A 1 212 ? -32.920 -36.322 88.311 1.00 46.34 212 ALA A N 1
ATOM 1608 C CA . ALA A 1 212 ? -32.849 -37.104 89.541 1.00 46.34 212 ALA A CA 1
ATOM 1609 C C . ALA A 1 212 ? -33.603 -38.422 89.304 1.00 46.34 212 ALA A C 1
ATOM 1611 O O . ALA A 1 212 ? -34.829 -38.432 89.177 1.00 46.34 212 ALA A O 1
ATOM 1612 N N . GLY A 1 213 ? -32.869 -39.532 89.170 1.00 58.03 213 GLY A N 1
ATOM 1613 C CA . GLY A 1 213 ? -33.443 -40.850 88.869 1.00 58.03 213 GLY A CA 1
ATOM 1614 C C . GLY A 1 213 ? -34.236 -40.884 87.552 1.00 58.03 213 GLY A C 1
ATOM 1615 O O . GLY A 1 213 ? -33.715 -40.512 86.503 1.00 58.03 213 GLY A O 1
ATOM 1616 N N . ASP A 1 214 ? -35.497 -41.320 87.615 1.00 49.06 214 ASP A N 1
ATOM 1617 C CA . ASP A 1 214 ? -36.379 -41.555 86.455 1.00 49.06 214 ASP A CA 1
ATOM 1618 C C . ASP A 1 214 ? -37.287 -40.353 86.101 1.00 49.06 214 ASP A C 1
ATOM 1620 O O . ASP A 1 214 ? -38.319 -40.487 85.446 1.00 49.06 214 ASP A O 1
ATOM 1624 N N . LYS A 1 215 ? -36.939 -39.140 86.559 1.00 48.44 215 LYS A N 1
ATOM 1625 C CA . LYS A 1 215 ? -37.664 -37.903 86.221 1.00 48.44 215 LYS A CA 1
ATOM 1626 C C . LYS A 1 215 ? -36.724 -36.828 85.683 1.00 48.44 215 LYS A C 1
ATOM 1628 O O . LYS A 1 215 ? -35.666 -36.551 86.250 1.00 48.44 215 LYS A O 1
ATOM 1633 N N . VAL A 1 216 ? -37.149 -36.205 84.583 1.00 55.31 216 VAL A N 1
ATOM 1634 C CA . VAL A 1 216 ? -36.443 -35.115 83.898 1.00 55.31 216 VAL A CA 1
ATOM 1635 C C . VAL A 1 216 ? -37.253 -33.833 84.052 1.00 55.31 216 VAL A C 1
ATOM 1637 O O . VAL A 1 216 ? -38.424 -33.800 83.677 1.00 55.31 216 VAL A O 1
ATOM 1640 N N . VAL A 1 217 ? -36.633 -32.781 84.594 1.00 51.72 217 VAL A N 1
ATOM 1641 C CA . VAL A 1 217 ? -37.209 -31.430 84.619 1.00 51.72 217 VAL A CA 1
ATOM 1642 C C . VAL A 1 217 ? -36.417 -30.559 83.647 1.00 51.72 217 VAL A C 1
ATOM 1644 O O . VAL A 1 217 ? -35.237 -30.282 83.862 1.00 51.72 217 VAL A O 1
ATOM 1647 N N . ASP A 1 218 ? -37.076 -30.170 82.553 1.00 54.75 218 ASP A N 1
ATOM 1648 C CA . ASP A 1 218 ? -36.503 -29.376 81.465 1.00 54.75 218 ASP A CA 1
ATOM 1649 C C . ASP A 1 218 ? -36.918 -27.902 81.603 1.00 54.75 218 ASP A C 1
ATOM 1651 O O . ASP A 1 218 ? -38.078 -27.539 81.389 1.00 54.75 218 ASP A O 1
ATOM 1655 N N . GLY A 1 219 ? -35.959 -27.061 81.998 1.00 56.16 219 GLY A N 1
ATOM 1656 C CA . GLY A 1 219 ? -36.088 -25.604 82.061 1.00 56.16 219 GLY A CA 1
ATOM 1657 C C . GLY A 1 219 ? -35.586 -24.884 80.805 1.00 56.16 219 GLY A C 1
ATOM 1658 O O . GLY A 1 219 ? -35.262 -23.700 80.881 1.00 56.16 219 GLY A O 1
ATOM 1659 N N . SER A 1 220 ? -35.447 -25.574 79.667 1.00 59.41 220 SER A N 1
ATOM 1660 C CA . SER A 1 220 ? -34.940 -24.969 78.436 1.00 59.41 220 SER A CA 1
ATOM 1661 C C . SER A 1 220 ? -35.938 -23.982 77.827 1.00 59.41 220 SER A C 1
ATOM 1663 O O . SER A 1 220 ? -37.156 -24.172 77.844 1.00 59.41 220 SER A O 1
ATOM 1665 N N . VAL A 1 221 ? -35.405 -22.929 77.202 1.00 56.88 221 VAL A N 1
ATOM 1666 C CA . VAL A 1 221 ? -36.175 -21.884 76.498 1.00 56.88 221 VAL A CA 1
ATOM 1667 C C . VAL A 1 221 ? -37.117 -22.477 75.432 1.00 56.88 221 VAL A C 1
ATOM 1669 O O . VAL A 1 221 ? -38.168 -21.912 75.131 1.00 56.88 221 VAL A O 1
ATOM 1672 N N . ARG A 1 222 ? -36.790 -23.668 74.910 1.00 58.62 222 ARG A N 1
ATOM 1673 C CA . ARG A 1 222 ? -37.614 -24.428 73.962 1.00 58.62 222 ARG A CA 1
ATOM 1674 C C . ARG A 1 222 ? -38.929 -24.926 74.578 1.00 58.62 222 ARG A C 1
ATOM 1676 O O . ARG A 1 222 ? -39.954 -24.891 73.903 1.00 58.62 222 ARG A O 1
ATOM 1683 N N . SER A 1 223 ? -38.914 -25.339 75.845 1.00 56.88 223 SER A N 1
ATOM 1684 C CA . SER A 1 223 ? -40.101 -25.781 76.595 1.00 56.88 223 SER A CA 1
ATOM 1685 C C . SER A 1 223 ? -41.068 -24.618 76.863 1.00 56.88 223 SER A C 1
ATOM 1687 O O . SER A 1 223 ? -42.270 -24.734 76.619 1.00 56.88 223 SER A O 1
ATOM 1689 N N . SER A 1 224 ? -40.536 -23.452 77.249 1.00 60.06 224 SER A N 1
ATOM 1690 C CA . SER A 1 224 ? -41.328 -22.237 77.503 1.00 60.06 224 SER A CA 1
ATOM 1691 C C . SER A 1 224 ? -41.981 -21.654 76.243 1.00 60.06 224 SER A C 1
ATOM 1693 O O . SER A 1 224 ? -43.085 -21.121 76.313 1.00 60.06 224 SER A O 1
ATOM 1695 N N . LEU A 1 225 ? -41.337 -21.772 75.076 1.00 57.56 225 LEU A N 1
ATOM 1696 C CA . LEU A 1 225 ? -41.949 -21.376 73.800 1.00 57.56 225 LEU A CA 1
ATOM 1697 C C . LEU A 1 225 ? -43.039 -22.363 73.348 1.00 57.56 225 LEU A C 1
ATOM 1699 O O . LEU A 1 225 ? -44.044 -21.946 72.776 1.00 57.56 225 LEU A O 1
ATOM 1703 N N . GLY A 1 226 ? -42.878 -23.657 73.646 1.00 62.25 226 GLY A N 1
ATOM 1704 C CA . GLY A 1 226 ? -43.886 -24.681 73.356 1.00 62.25 226 GLY A CA 1
ATOM 1705 C C . GLY A 1 226 ? -45.171 -24.525 74.175 1.00 62.25 226 GLY A C 1
ATOM 1706 O O . GLY A 1 226 ? -46.263 -24.699 73.637 1.00 62.25 226 GLY A O 1
ATOM 1707 N N . SER A 1 227 ? -45.069 -24.146 75.453 1.00 60.91 227 SER A N 1
ATOM 1708 C CA . SER A 1 227 ? -46.244 -23.917 76.307 1.00 60.91 227 SER A CA 1
ATOM 1709 C C . SER A 1 227 ? -47.011 -22.637 75.950 1.00 60.91 227 SER A C 1
ATOM 1711 O O . SER A 1 227 ? -48.238 -22.641 76.013 1.00 60.91 227 SER A O 1
ATOM 1713 N N . LEU A 1 228 ? -46.322 -21.583 75.491 1.00 54.88 228 LEU A N 1
ATOM 1714 C CA . LEU A 1 228 ? -46.948 -20.362 74.961 1.00 54.88 228 LEU A CA 1
ATOM 1715 C C . LEU A 1 228 ? -47.683 -20.603 73.631 1.00 54.88 228 LEU A C 1
ATOM 1717 O O . LEU A 1 228 ? -48.778 -20.078 73.431 1.00 54.88 228 LEU A O 1
ATOM 1721 N N . ALA A 1 229 ? -47.119 -21.428 72.742 1.00 60.12 229 ALA A N 1
ATOM 1722 C CA . ALA A 1 229 ? -47.778 -21.820 71.494 1.00 60.12 229 ALA A CA 1
ATOM 1723 C C . ALA A 1 229 ? -49.036 -22.676 71.735 1.00 60.12 229 ALA A C 1
ATOM 1725 O O . ALA A 1 229 ? -50.011 -22.557 70.998 1.00 60.12 229 ALA A O 1
ATOM 1726 N N . GLY A 1 230 ? -49.038 -23.505 72.786 1.00 57.59 230 GLY A N 1
ATOM 1727 C CA . GLY A 1 230 ? -50.200 -24.302 73.187 1.00 57.59 230 GLY A CA 1
ATOM 1728 C C . GLY A 1 230 ? -51.322 -23.496 73.850 1.00 57.59 230 GLY A C 1
ATOM 1729 O O . GLY A 1 230 ? -52.466 -23.924 73.800 1.00 57.59 230 GLY A O 1
ATOM 1730 N N . SER A 1 231 ? -51.025 -22.332 74.439 1.00 57.50 231 SER A N 1
ATOM 1731 C CA . SER A 1 231 ? -52.032 -21.458 75.067 1.00 57.50 231 SER A CA 1
ATOM 1732 C C . SER A 1 231 ? -52.725 -20.481 74.108 1.00 57.50 231 SER A C 1
ATOM 1734 O O . SER A 1 231 ? -53.580 -19.713 74.541 1.00 57.50 231 SER A O 1
ATOM 1736 N N . LEU A 1 232 ? -52.330 -20.466 72.829 1.00 51.94 232 LEU A N 1
ATOM 1737 C CA . LEU A 1 232 ? -52.873 -19.578 71.791 1.00 51.94 232 LEU A CA 1
ATOM 1738 C C . LEU A 1 232 ? -53.800 -20.300 70.788 1.00 51.94 232 LEU A C 1
ATOM 1740 O O . LEU A 1 232 ? -54.186 -19.687 69.795 1.00 51.94 232 LEU A O 1
ATOM 1744 N N . ASN A 1 233 ? -54.176 -21.559 71.060 1.00 48.25 233 ASN A N 1
ATOM 1745 C CA . ASN A 1 233 ? -55.213 -22.323 70.350 1.00 48.25 233 ASN A CA 1
ATOM 1746 C C . ASN A 1 233 ? -56.333 -22.738 71.305 1.00 48.25 233 ASN A C 1
ATOM 1748 O O . ASN A 1 233 ? -56.001 -23.253 72.396 1.00 48.25 233 ASN A O 1
#

Secondary structure (DSSP, 8-state):
---S---HHHHHHHHHHHHHHHHHHHHHHHHHHHHHHHHHHHHHHHHHHHHHHHHHHHHHHHHHHHHHHHHHHHHHHHHHHHHHHHHHHHHHHHHHHHHHHHHHHHHHHHHHHHHHHHHHHHHHHHHHHHHHHHHHHHHHHTT--HHHHHHHHHHHHHHHHTT-SS--S--EEE-SS---HHHHHHHHHHH-S----EE--TT-SS--EEEETTEEEE--HHHHHHHHHHTT-

Foldseek 3Di:
DPPPPDPVVVVVVVVVVVVVVVVVCCVPPVVVVVVVVVVVVVVVVVVVVVVVVVVVVVVVVVVVVVVVVVVVVVVVVVVVVVVVVVVCVVVVVVVVVVVVVVVVVVVVVVVVVVVVVVVVVVVVVVVVVVVVVVVVCVVVVPDDDPVVVVVVVVVVPPVPPPPQPDDDAAKAKEFQDDDDPVVVVVVCVRRVDDHDYYHHDNPAPDDIWIDGPPDTDDPGPVVVVVVVVVVVD

Radius of gyration: 70.38 Å; chains: 1; bounding box: 106×51×204 Å